Protein AF-A0A8T7MA12-F1 (afdb_monomer)

Foldseek 3Di:
DDDDDDDDDDDDDDDDDDDPDDPPPPPPPDPPDPPDDDDDDDPDPDPQQDDDDPPPLCVQLVCPQHAFVDDQNAHFPPDAPVRVLVSQVPDSQWADWDKADDPPDQKIKIWIAGSPQDQDPVRDRPQAWMWMFRNNDPRRGTFKTKGQGAKDFQLSVCVRQNAFFWKQWEWDAPPQQPAIKIKIWGHNLVRQKIFIDIGDSDFDFQDRGDIGRIMMNGHSVCPLVCCVVVVHPSDCLSIGTDPDRDGSQVSYWDDDPNDIDRCVVVCVVPVPSGDD

Solvent-accessible surface area (backbone atoms only — not comparable to full-atom values): 16427 Å² total; per-residue (Å²): 134,85,88,87,88,82,91,88,81,89,87,82,91,74,88,81,86,89,78,93,69,83,80,75,82,78,70,72,77,79,79,78,75,74,85,76,74,85,78,84,73,81,79,72,83,75,76,82,68,66,82,74,62,91,69,60,80,51,36,87,72,62,63,76,72,44,66,63,40,30,52,78,80,36,31,34,73,70,32,27,49,70,56,41,51,51,45,46,67,70,34,64,54,41,35,79,73,45,77,52,66,49,90,98,52,64,39,25,37,36,39,36,32,35,69,80,48,68,63,42,97,86,67,48,78,77,46,20,34,41,32,35,22,38,59,76,46,95,68,22,35,22,48,37,38,33,56,46,45,75,68,42,42,39,47,63,51,32,76,65,72,46,73,54,53,27,30,37,30,34,69,48,65,39,85,91,28,72,42,57,29,30,33,43,33,42,27,32,50,91,39,12,36,35,40,30,50,71,72,32,78,54,84,62,74,50,52,57,75,40,61,33,55,37,43,38,30,24,31,46,94,41,57,65,74,46,27,50,84,77,74,38,70,76,50,68,85,48,54,30,73,54,82,70,76,50,58,45,64,78,44,14,32,41,77,55,97,89,38,84,40,59,37,63,76,52,50,69,75,29,81,82,55,49,72,129

pLDDT: mean 84.97, std 15.39, range [35.84, 98.56]

Mean predicted aligned error: 9.64 Å

Radius of gyration: 26.81 Å; Cα contacts (8 Å, |Δi|>4): 451; chains: 1; bounding box: 50×77×76 Å

Structure (mmCIF, N/CA/C/O backbone):
data_AF-A0A8T7MA12-F1
#
_entry.id   AF-A0A8T7MA12-F1
#
loop_
_atom_site.group_PDB
_atom_site.id
_atom_site.type_symbol
_atom_site.label_atom_id
_atom_site.label_alt_id
_atom_site.label_comp_id
_atom_site.label_asym_id
_atom_site.label_entity_id
_atom_site.label_seq_id
_atom_site.pdbx_PDB_ins_code
_atom_site.Cartn_x
_atom_site.Cartn_y
_atom_site.Cartn_z
_atom_site.occupancy
_atom_site.B_iso_or_equiv
_atom_site.auth_seq_id
_atom_site.auth_comp_id
_atom_site.auth_asym_id
_atom_site.auth_atom_id
_atom_site.pdbx_PDB_model_num
ATOM 1 N N . MET A 1 1 ? 32.757 36.565 -42.808 1.00 39.16 1 MET A N 1
ATOM 2 C CA . MET A 1 1 ? 31.710 37.601 -42.640 1.00 39.16 1 MET A CA 1
ATOM 3 C C . MET A 1 1 ? 30.890 37.169 -41.430 1.00 39.16 1 MET A C 1
ATOM 5 O O . MET A 1 1 ? 30.245 36.145 -41.543 1.00 39.16 1 MET A O 1
ATOM 9 N N . ARG A 1 2 ? 31.074 37.613 -40.178 1.00 42.38 2 ARG A N 1
ATOM 10 C CA . ARG A 1 2 ? 31.131 38.952 -39.546 1.00 42.38 2 ARG A CA 1
ATOM 11 C C . ARG A 1 2 ? 29.923 39.855 -39.855 1.00 42.38 2 ARG A C 1
ATOM 13 O O . ARG A 1 2 ? 29.690 40.120 -41.029 1.00 42.38 2 ARG A O 1
ATOM 20 N N . VAL A 1 3 ? 29.355 40.400 -38.757 1.00 35.84 3 VAL A N 1
ATOM 21 C CA . VAL A 1 3 ? 28.418 41.550 -38.601 1.00 35.84 3 VAL A CA 1
ATOM 22 C C . VAL A 1 3 ? 26.919 41.135 -38.642 1.00 35.84 3 VAL A C 1
ATOM 24 O O . VAL A 1 3 ? 26.556 40.383 -39.530 1.00 35.84 3 VAL A O 1
ATOM 27 N N . SER A 1 4 ? 25.983 41.496 -37.740 1.00 48.50 4 SER A N 1
ATOM 28 C CA . SER A 1 4 ? 25.939 42.499 -36.658 1.00 48.50 4 SER A CA 1
ATOM 29 C C . SER A 1 4 ? 24.863 42.232 -35.586 1.00 48.50 4 SER A C 1
ATOM 31 O O . SER A 1 4 ? 23.859 41.573 -35.831 1.00 48.50 4 SER A O 1
ATOM 33 N N . LEU A 1 5 ? 25.088 42.875 -34.437 1.00 48.03 5 LEU A N 1
ATOM 34 C CA . LEU A 1 5 ? 24.243 43.110 -33.262 1.00 48.03 5 LEU A CA 1
ATOM 35 C C . LEU A 1 5 ? 23.470 44.448 -33.435 1.00 48.03 5 LEU A C 1
ATOM 37 O O . LEU A 1 5 ? 24.092 45.414 -33.871 1.00 48.03 5 LEU A O 1
ATOM 41 N N . ALA A 1 6 ? 22.185 44.539 -33.063 1.00 50.97 6 ALA A N 1
ATOM 42 C CA . ALA A 1 6 ? 21.444 45.785 -32.737 1.00 50.97 6 ALA A CA 1
ATOM 43 C C . ALA A 1 6 ? 20.085 45.377 -32.115 1.00 50.97 6 ALA A C 1
ATOM 45 O O . ALA A 1 6 ? 19.314 44.685 -32.766 1.00 50.97 6 ALA A O 1
ATOM 46 N N . LEU A 1 7 ? 19.799 45.533 -30.817 1.00 48.78 7 LEU A N 1
ATOM 47 C CA . LEU A 1 7 ? 19.597 46.753 -30.018 1.00 48.78 7 LEU A CA 1
ATOM 48 C C . LEU A 1 7 ? 18.476 47.662 -30.564 1.00 48.78 7 LEU A C 1
ATOM 50 O O . LEU A 1 7 ? 18.752 48.589 -31.316 1.00 48.78 7 LEU A O 1
ATOM 54 N N . ILE A 1 8 ? 17.226 47.426 -30.141 1.00 57.03 8 ILE A N 1
ATOM 55 C CA . ILE A 1 8 ? 16.156 48.440 -30.152 1.00 57.03 8 ILE A CA 1
ATOM 56 C C . ILE A 1 8 ? 15.432 48.386 -28.803 1.00 57.03 8 ILE A C 1
ATOM 58 O O . ILE A 1 8 ? 14.858 47.374 -28.409 1.00 57.03 8 ILE A O 1
ATOM 62 N N . LEU A 1 9 ? 15.533 49.507 -28.101 1.00 48.56 9 LEU A N 1
ATOM 63 C CA . LEU A 1 9 ? 14.995 49.844 -26.791 1.00 48.56 9 LEU A CA 1
ATOM 64 C C . LEU A 1 9 ? 14.168 51.126 -27.016 1.00 48.56 9 LEU A C 1
ATOM 66 O O . LEU A 1 9 ? 14.585 51.958 -27.819 1.00 48.56 9 LEU A O 1
ATOM 70 N N . LEU A 1 10 ? 13.067 51.286 -26.270 1.00 47.12 10 LEU A N 1
ATOM 71 C CA . LEU A 1 10 ? 12.172 52.461 -26.167 1.00 47.12 10 LEU A CA 1
ATOM 72 C C . LEU A 1 10 ? 11.087 52.637 -27.247 1.00 47.12 10 LEU A C 1
ATOM 74 O O . LEU A 1 10 ? 11.381 53.015 -28.372 1.00 47.12 10 LEU A O 1
ATOM 78 N N . PHE A 1 11 ? 9.814 52.500 -26.856 1.00 44.06 11 PHE A N 1
ATOM 79 C CA . PHE A 1 11 ? 8.868 53.619 -26.649 1.00 44.06 11 PHE A CA 1
ATOM 80 C C . PHE A 1 11 ? 7.454 53.069 -26.394 1.00 44.06 11 PHE A C 1
ATOM 82 O O . PHE A 1 11 ? 6.930 52.305 -27.196 1.00 44.06 11 PHE A O 1
ATOM 89 N N . GLY A 1 12 ? 6.819 53.468 -25.289 1.00 48.12 12 GLY A N 1
ATOM 90 C CA . GLY A 1 12 ? 5.425 53.098 -25.014 1.00 48.12 12 GLY A CA 1
ATOM 91 C C . GLY A 1 12 ? 4.908 53.455 -23.623 1.00 48.12 12 GLY A C 1
ATOM 92 O O . GLY A 1 12 ? 4.060 52.751 -23.091 1.00 48.12 12 GLY A O 1
ATOM 93 N N . LEU A 1 13 ? 5.438 54.521 -23.017 1.00 57.19 13 LEU A N 1
ATOM 94 C CA . LEU A 1 13 ? 4.866 55.150 -21.831 1.00 57.19 13 LEU A CA 1
ATOM 95 C C . LEU A 1 13 ? 3.700 56.032 -22.305 1.00 57.19 13 LEU A C 1
ATOM 97 O O . LEU A 1 13 ? 3.916 57.034 -22.983 1.00 57.19 13 LEU A O 1
ATOM 101 N N . SER A 1 14 ? 2.462 55.662 -21.990 1.00 54.19 14 SER A N 1
ATOM 102 C CA . SER A 1 14 ? 1.306 56.551 -22.130 1.00 54.19 14 SER A CA 1
ATOM 103 C C . SER A 1 14 ? 0.335 56.295 -20.990 1.00 54.19 14 SER A C 1
ATOM 105 O O . SER A 1 14 ? -0.235 55.217 -20.850 1.00 54.19 14 SER A O 1
ATOM 107 N N . LEU A 1 15 ? 0.233 57.326 -20.155 1.00 53.19 15 LEU A N 1
ATOM 108 C CA . LEU A 1 15 ? -0.708 57.485 -19.065 1.00 53.19 15 LEU A CA 1
ATOM 109 C C . LEU A 1 15 ? -2.146 57.345 -19.566 1.00 53.19 15 LEU A C 1
ATOM 111 O O . LEU A 1 15 ? -2.516 58.017 -20.524 1.00 53.19 15 LEU A O 1
ATOM 115 N N . LEU A 1 16 ? -2.978 56.644 -18.799 1.00 50.66 16 LEU A N 1
ATOM 116 C CA . LEU A 1 16 ? -4.363 57.053 -18.589 1.00 50.66 16 LEU A CA 1
ATOM 117 C C . LEU A 1 16 ? -4.668 56.993 -17.091 1.00 50.66 16 LEU A C 1
ATOM 119 O O . LEU A 1 16 ? -4.882 55.942 -16.495 1.00 50.66 16 LEU A O 1
ATOM 123 N N . LEU A 1 17 ? -4.611 58.188 -16.507 1.00 54.53 17 LEU A N 1
ATOM 124 C CA . LEU A 1 17 ? -5.277 58.579 -15.276 1.00 54.53 17 LEU A CA 1
ATOM 125 C C . LEU A 1 17 ? -6.790 58.379 -15.424 1.00 54.53 17 LEU A C 1
ATOM 127 O O . LEU A 1 17 ? -7.344 58.708 -16.471 1.00 54.53 17 LEU A O 1
ATOM 131 N N . GLY A 1 18 ? -7.463 57.964 -14.351 1.00 53.81 18 GLY A N 1
ATOM 132 C CA . GLY A 1 18 ? -8.901 58.198 -14.218 1.00 53.81 18 GLY A CA 1
ATOM 133 C C . GLY A 1 18 ? -9.647 57.139 -13.426 1.00 53.81 18 GLY A C 1
ATOM 134 O O . GLY A 1 18 ? -10.230 56.245 -14.023 1.00 53.81 18 GLY A O 1
ATOM 135 N N . ALA A 1 19 ? -9.647 57.278 -12.098 1.00 49.47 19 ALA A N 1
ATOM 136 C CA . ALA A 1 19 ? -10.847 57.224 -11.250 1.00 49.47 19 ALA A CA 1
ATOM 137 C C . ALA A 1 19 ? -10.421 57.124 -9.776 1.00 49.47 19 ALA A C 1
ATOM 139 O O . ALA A 1 19 ? -10.250 56.037 -9.228 1.00 49.47 19 ALA A O 1
ATOM 140 N N . CYS A 1 20 ? -10.271 58.277 -9.118 1.00 56.81 20 CYS A N 1
ATOM 141 C CA . CYS A 1 20 ? -10.430 58.345 -7.669 1.00 56.81 20 CYS A CA 1
ATOM 142 C C . CYS A 1 20 ? -11.918 58.125 -7.371 1.00 56.81 20 CYS A C 1
ATOM 144 O O . CYS A 1 20 ? -12.703 59.067 -7.430 1.00 56.81 20 CYS A O 1
ATOM 146 N N . GLY A 1 21 ? -12.306 56.874 -7.131 1.00 52.47 21 GLY A N 1
ATOM 147 C CA . GLY A 1 21 ? -13.584 56.536 -6.514 1.00 52.47 21 GLY A CA 1
ATOM 148 C C . GLY A 1 21 ? -13.419 56.543 -4.999 1.00 52.47 21 GLY A C 1
ATOM 149 O O . GLY A 1 21 ? -12.507 55.903 -4.477 1.00 52.47 21 GLY A O 1
ATOM 150 N N . GLU A 1 22 ? -14.271 57.298 -4.314 1.00 55.06 22 GLU A N 1
ATOM 151 C CA . GLU A 1 22 ? -14.355 57.374 -2.857 1.00 55.06 22 GLU A CA 1
ATOM 152 C C . GLU A 1 22 ? -14.395 55.974 -2.234 1.00 55.06 22 GLU A C 1
ATOM 154 O O . GLU A 1 22 ? -15.323 55.191 -2.447 1.00 55.06 22 GLU A O 1
ATOM 159 N N . ALA A 1 23 ? -13.369 55.664 -1.443 1.00 58.69 23 ALA A N 1
ATOM 160 C CA . ALA A 1 23 ? -13.335 54.481 -0.605 1.00 58.69 23 ALA A CA 1
ATOM 161 C C . ALA A 1 23 ? -14.339 54.672 0.539 1.00 58.69 23 ALA A C 1
ATOM 163 O O . ALA A 1 23 ? -13.990 55.148 1.619 1.00 58.69 23 ALA A O 1
ATOM 164 N N . ALA A 1 24 ? -15.600 54.315 0.294 1.00 55.00 24 ALA A N 1
ATOM 165 C CA . ALA A 1 24 ? -16.546 54.058 1.364 1.00 55.00 24 ALA A CA 1
ATOM 166 C C . ALA A 1 24 ? -15.949 52.951 2.241 1.00 55.00 24 ALA A C 1
ATOM 168 O O . ALA A 1 24 ? -15.843 51.790 1.841 1.00 55.00 24 ALA A O 1
ATOM 169 N N . THR A 1 25 ? -15.505 53.339 3.430 1.00 55.75 25 THR A N 1
ATOM 170 C CA . THR A 1 25 ? -14.995 52.469 4.481 1.00 55.75 25 THR A CA 1
ATOM 171 C C . THR A 1 25 ? -16.143 51.642 5.051 1.00 55.75 25 THR A C 1
ATOM 173 O O . THR A 1 25 ? -16.616 51.857 6.163 1.00 55.75 25 THR A O 1
ATOM 176 N N . LEU A 1 26 ? -16.591 50.648 4.286 1.00 55.22 26 LEU A N 1
ATOM 177 C CA . LEU A 1 26 ? -17.355 49.520 4.804 1.00 55.22 26 LEU A CA 1
ATOM 178 C C . LEU A 1 26 ? -16.383 48.621 5.574 1.00 55.22 26 LEU A C 1
ATOM 180 O O . LEU A 1 26 ? -16.064 47.519 5.136 1.00 55.22 26 LEU A O 1
ATOM 184 N N . TYR A 1 27 ? -15.860 49.108 6.704 1.00 56.59 27 TYR A N 1
ATOM 185 C CA . TYR A 1 27 ? -15.260 48.212 7.682 1.00 56.59 27 TYR A CA 1
ATOM 186 C C . TYR A 1 27 ? -16.391 47.307 8.171 1.00 56.59 27 TYR A C 1
ATOM 188 O O . TYR A 1 27 ? -17.344 47.815 8.772 1.00 56.59 27 TYR A O 1
ATOM 196 N N . PRO A 1 28 ? -16.349 45.992 7.889 1.00 71.94 28 PRO A N 1
ATOM 197 C CA . PRO A 1 28 ? -17.293 45.083 8.507 1.00 71.94 28 PRO A CA 1
ATOM 198 C C . PRO A 1 28 ? -17.160 45.239 10.029 1.00 71.94 28 PRO A C 1
ATOM 200 O O . PRO A 1 28 ? -16.038 45.407 10.520 1.00 71.94 28 PRO A O 1
ATOM 203 N N . PRO A 1 29 ? -18.277 45.242 10.780 1.00 71.50 29 PRO A N 1
ATOM 204 C CA . PRO A 1 29 ? -18.231 45.355 12.229 1.00 71.50 29 PRO A CA 1
ATOM 205 C C . PRO A 1 29 ? -17.263 44.311 12.776 1.00 71.50 29 PRO A C 1
ATOM 207 O O . PRO A 1 29 ? -17.327 43.141 12.389 1.00 71.50 29 PRO A O 1
ATOM 210 N N . THR A 1 30 ? -16.351 44.752 13.646 1.00 72.00 30 THR A N 1
ATOM 211 C CA . THR A 1 30 ? -15.392 43.888 14.332 1.00 72.00 30 THR A CA 1
ATOM 212 C C . THR A 1 30 ? -16.146 42.673 14.873 1.00 72.00 30 THR A C 1
ATOM 214 O O . THR A 1 30 ? -17.054 42.862 15.691 1.00 72.00 30 THR A O 1
ATOM 217 N N . PRO A 1 31 ? -15.841 41.444 14.411 1.00 71.19 31 PRO A N 1
ATOM 218 C CA . PRO A 1 31 ? -16.522 40.259 14.898 1.00 71.19 31 PRO A CA 1
ATOM 219 C C . PRO A 1 31 ? -16.328 40.212 16.411 1.00 71.19 31 PRO A C 1
ATOM 221 O O . PRO A 1 31 ? -15.207 40.113 16.909 1.00 71.19 31 PRO A O 1
ATOM 224 N N . THR A 1 32 ? -17.427 40.369 17.145 1.00 71.50 32 THR A N 1
ATOM 225 C CA . THR A 1 32 ? -17.424 40.249 18.600 1.00 71.50 32 THR A CA 1
ATOM 226 C C . THR A 1 32 ? -17.143 38.786 18.892 1.00 71.50 32 THR A C 1
ATOM 228 O O . THR A 1 32 ? -18.021 37.947 18.703 1.00 71.50 32 THR A O 1
ATOM 231 N N . ILE A 1 33 ? -15.897 38.468 19.254 1.00 69.44 33 ILE A N 1
ATOM 232 C CA . ILE A 1 33 ? -15.489 37.115 19.633 1.00 69.44 33 ILE A CA 1
ATOM 233 C C . ILE A 1 33 ? -16.359 36.736 20.837 1.00 69.44 33 ILE A C 1
ATOM 235 O O . ILE A 1 33 ? -16.250 37.393 21.877 1.00 69.44 33 ILE A O 1
ATOM 239 N N . PRO A 1 34 ? -17.256 35.740 20.721 1.00 71.88 34 PRO A N 1
ATOM 240 C CA . PRO A 1 34 ? -18.045 35.296 21.855 1.00 71.88 34 PRO A CA 1
ATOM 241 C C . PRO A 1 34 ? -17.081 34.862 22.954 1.00 71.88 34 PRO A C 1
ATOM 243 O O . PRO A 1 34 ? -16.163 34.083 22.697 1.00 71.88 34 PRO A O 1
ATOM 246 N N . ALA A 1 35 ? -17.269 35.375 24.169 1.00 75.50 35 ALA A N 1
ATOM 247 C CA . ALA A 1 35 ? -16.507 34.932 25.324 1.00 75.50 35 ALA A CA 1
ATOM 248 C C . ALA A 1 35 ? -16.797 33.439 25.557 1.00 75.50 35 ALA A C 1
ATOM 250 O O . ALA A 1 35 ? -17.816 33.074 26.140 1.00 75.50 35 ALA A O 1
ATOM 251 N N . THR A 1 36 ? -15.925 32.563 25.057 1.00 65.19 36 THR A N 1
ATOM 252 C CA . THR A 1 36 ? -16.022 31.120 25.272 1.00 65.19 36 THR A CA 1
ATOM 253 C C . THR A 1 36 ? -15.696 30.828 26.728 1.00 65.19 36 THR A C 1
ATOM 255 O O . THR A 1 36 ? -14.537 30.882 27.139 1.00 65.19 36 THR A O 1
ATOM 258 N N . THR A 1 37 ? -16.726 30.539 27.524 1.00 72.94 37 THR A N 1
ATOM 259 C CA . THR A 1 37 ? -16.570 30.031 28.888 1.00 72.94 37 THR A CA 1
ATOM 260 C C . THR A 1 37 ? -15.767 28.724 28.836 1.00 72.94 37 THR A C 1
ATOM 262 O O . THR A 1 37 ? -16.131 27.832 28.063 1.00 72.94 37 THR A O 1
ATOM 265 N N . PRO A 1 38 ? -14.677 28.580 29.614 1.00 72.31 38 PRO A N 1
ATOM 266 C CA . PRO A 1 38 ? -13.887 27.356 29.624 1.00 72.31 38 PRO A CA 1
ATOM 267 C C . PRO A 1 38 ? -14.772 26.192 30.071 1.00 72.31 38 PRO A C 1
ATOM 269 O O . PRO A 1 38 ? -15.220 26.127 31.214 1.00 72.31 38 PRO A O 1
ATOM 272 N N . THR A 1 39 ? -15.051 25.276 29.149 1.00 73.94 39 THR A N 1
ATOM 273 C CA . THR A 1 39 ? -15.774 24.047 29.463 1.00 73.94 39 THR A CA 1
ATOM 274 C C . THR A 1 39 ? -14.762 23.041 29.994 1.00 73.94 39 THR A C 1
ATOM 276 O O . THR A 1 39 ? -13.971 22.478 29.237 1.00 73.94 39 THR A O 1
ATOM 279 N N . PHE A 1 40 ? -14.759 22.831 31.309 1.00 69.12 40 PHE A N 1
ATOM 280 C CA . PHE A 1 40 ? -13.982 21.760 31.924 1.00 69.12 40 PHE A CA 1
ATOM 281 C C . PHE A 1 40 ? -14.589 20.418 31.520 1.00 69.12 40 PHE A C 1
ATOM 283 O O . PHE A 1 40 ? -15.644 20.021 32.007 1.00 69.12 40 PHE A O 1
ATOM 290 N N . THR A 1 41 ? -13.918 19.719 30.608 1.00 63.59 41 THR A N 1
ATOM 291 C CA . THR A 1 41 ? -14.310 18.364 30.223 1.00 63.59 41 THR A CA 1
ATOM 292 C C . THR A 1 41 ? -13.603 17.397 31.165 1.00 63.59 41 THR A C 1
ATOM 294 O O . THR A 1 41 ? -12.385 17.238 31.086 1.00 63.59 41 THR A O 1
ATOM 297 N N . ILE A 1 42 ? -14.343 16.776 32.089 1.00 71.25 42 ILE A N 1
ATOM 298 C CA . ILE A 1 42 ? -13.809 15.685 32.914 1.00 71.25 42 ILE A CA 1
ATOM 299 C C . ILE A 1 42 ? -13.480 14.532 31.961 1.00 71.25 42 ILE A C 1
ATOM 301 O O . ILE A 1 42 ? -14.383 13.908 31.404 1.00 71.25 42 ILE A O 1
ATOM 305 N N . GLN A 1 43 ? -12.191 14.260 31.747 1.00 60.34 43 GLN A N 1
ATOM 306 C CA . GLN A 1 43 ? -11.760 13.083 30.998 1.00 60.34 43 GLN A CA 1
ATOM 307 C C . GLN A 1 43 ? -12.060 11.841 31.838 1.00 60.34 43 GLN A C 1
ATOM 309 O O . GLN A 1 43 ? -11.329 11.512 32.771 1.00 60.34 43 GLN A O 1
ATOM 314 N N . VAL A 1 44 ? -13.163 11.161 31.527 1.00 74.31 44 VAL A N 1
ATOM 315 C CA . VAL A 1 44 ? -13.446 9.838 32.088 1.00 74.31 44 VAL A CA 1
ATOM 316 C C . VAL A 1 44 ? -12.334 8.892 31.617 1.00 74.31 44 VAL A C 1
ATOM 318 O O . VAL A 1 44 ? -12.090 8.825 30.408 1.00 74.31 44 VAL A O 1
ATOM 321 N N . PRO A 1 45 ? -11.643 8.172 32.525 1.00 78.50 45 PRO A N 1
ATOM 322 C CA . PRO A 1 45 ? -10.634 7.195 32.139 1.00 78.50 45 PRO A CA 1
ATOM 323 C C . PRO A 1 45 ? -11.247 6.177 31.177 1.00 78.50 45 PRO A C 1
ATOM 325 O O . PRO A 1 45 ? -12.192 5.472 31.531 1.00 78.50 45 PRO A O 1
ATOM 328 N N . VAL A 1 46 ? -10.732 6.119 29.950 1.00 80.19 46 VAL A N 1
ATOM 329 C CA . VAL A 1 46 ? -11.181 5.134 28.963 1.00 80.19 46 VAL A CA 1
ATOM 330 C C . VAL A 1 46 ? -10.741 3.753 29.461 1.00 80.19 46 VAL A C 1
ATOM 332 O O . VAL A 1 46 ? -9.545 3.573 29.716 1.00 80.19 46 VAL A O 1
ATOM 335 N N . PRO A 1 47 ? -11.661 2.782 29.629 1.00 85.12 47 PRO A N 1
ATOM 336 C CA . PRO A 1 47 ? -11.297 1.434 30.042 1.00 85.12 47 PRO A CA 1
ATOM 337 C C . PRO A 1 47 ? -10.212 0.850 29.125 1.00 85.12 47 PRO A C 1
ATOM 339 O O . PRO A 1 47 ? -10.259 1.076 27.910 1.00 85.12 47 PRO A O 1
ATOM 342 N N . PRO A 1 48 ? -9.239 0.096 29.666 1.00 86.88 48 PRO A N 1
ATOM 343 C CA . PRO A 1 48 ? -8.209 -0.527 28.846 1.00 86.88 48 PRO A CA 1
ATOM 344 C C . PRO A 1 48 ? -8.848 -1.472 27.819 1.00 86.88 48 PRO A C 1
ATOM 346 O O . PRO A 1 48 ? -9.717 -2.278 28.159 1.00 86.88 48 PRO A O 1
ATOM 349 N N . LYS A 1 49 ? -8.418 -1.371 26.555 1.00 88.75 49 LYS A N 1
ATOM 350 C CA . LYS A 1 49 ? -8.892 -2.259 25.485 1.00 88.75 49 LYS A CA 1
ATOM 351 C C . LYS A 1 49 ? -8.403 -3.696 25.730 1.00 88.75 49 LYS A C 1
ATOM 353 O O . LYS A 1 49 ? -7.277 -3.880 26.201 1.00 88.75 49 LYS A O 1
ATOM 358 N N . PRO A 1 50 ? -9.228 -4.720 25.438 1.00 91.00 50 PRO A N 1
ATOM 359 C CA . PRO A 1 50 ? -8.830 -6.112 25.605 1.00 91.00 50 PRO A CA 1
ATOM 360 C C . PRO A 1 50 ? -7.662 -6.455 24.679 1.00 91.00 50 PRO A C 1
ATOM 362 O O . PRO A 1 50 ? -7.549 -5.933 23.570 1.00 91.00 50 PRO A O 1
ATOM 365 N N . LYS A 1 51 ? -6.801 -7.372 25.129 1.00 89.62 51 LYS A N 1
ATOM 366 C CA . LYS A 1 51 ? -5.705 -7.878 24.304 1.00 89.62 51 LYS A CA 1
ATOM 367 C C . LYS A 1 51 ? -6.275 -8.578 23.056 1.00 89.62 51 LYS A C 1
ATOM 369 O O . LYS A 1 51 ? -7.155 -9.429 23.213 1.00 89.62 51 LYS A O 1
ATOM 374 N N . PRO A 1 52 ? -5.763 -8.281 21.850 1.00 89.88 52 PRO A N 1
ATOM 375 C CA . PRO A 1 52 ? -6.127 -9.007 20.640 1.00 89.88 52 PRO A CA 1
ATOM 376 C C . PRO A 1 52 ? -5.917 -10.527 20.752 1.00 89.88 52 PRO A C 1
ATOM 378 O O . PRO A 1 52 ? -4.976 -10.997 21.400 1.00 89.88 52 PRO A O 1
ATOM 381 N N . ALA A 1 53 ? -6.782 -11.307 20.097 1.00 90.81 53 ALA A N 1
ATOM 382 C CA . ALA A 1 53 ? -6.600 -12.753 19.970 1.00 90.81 53 ALA A CA 1
ATOM 383 C C . ALA A 1 53 ? -5.385 -13.075 19.071 1.00 90.81 53 ALA A C 1
ATOM 385 O O . ALA A 1 53 ? -5.116 -12.316 18.142 1.00 90.81 53 ALA A O 1
ATOM 386 N N . PRO A 1 54 ? -4.656 -14.187 19.287 1.00 90.06 54 PRO A N 1
ATOM 387 C CA . PRO A 1 54 ? -3.529 -14.562 18.430 1.00 90.06 54 PRO A CA 1
ATOM 388 C C . PRO A 1 54 ? -3.907 -14.649 16.942 1.00 90.06 54 PRO A C 1
ATOM 390 O O . PRO A 1 54 ? -4.941 -15.220 16.602 1.00 90.06 54 PRO A O 1
ATOM 393 N N . GLY A 1 55 ? -3.051 -14.119 16.062 1.00 88.75 55 GLY A N 1
ATOM 394 C CA . GLY A 1 55 ? -3.250 -14.155 14.608 1.00 88.75 55 GLY A CA 1
ATOM 395 C C . GLY A 1 55 ? -4.211 -13.093 14.071 1.00 88.75 55 GLY A C 1
ATOM 396 O O . GLY A 1 55 ? -4.579 -13.146 12.895 1.00 88.75 55 GLY A O 1
ATOM 397 N N . TRP A 1 56 ? -4.617 -12.127 14.903 1.00 90.06 56 TRP A N 1
ATOM 398 C CA . TRP A 1 56 ? -5.475 -11.018 14.490 1.00 90.06 56 TRP A CA 1
ATOM 399 C C . TRP A 1 56 ? -4.882 -10.226 13.312 1.00 90.06 56 TRP A C 1
ATOM 401 O O . TRP A 1 56 ? -5.624 -9.701 12.485 1.00 90.06 56 TRP A O 1
ATOM 411 N N . GLU A 1 57 ? -3.556 -10.200 13.191 1.00 89.12 57 GLU A N 1
ATOM 412 C CA . GLU A 1 57 ? -2.799 -9.504 12.153 1.00 89.12 57 GLU A CA 1
ATOM 413 C C . GLU A 1 57 ? -3.051 -10.069 10.747 1.00 89.12 57 GLU A C 1
ATOM 415 O O . GLU A 1 57 ? -2.829 -9.390 9.745 1.00 89.12 57 GLU A O 1
ATOM 420 N N . PHE A 1 58 ? -3.532 -11.311 10.664 1.00 91.12 58 PHE A N 1
ATOM 421 C CA . PHE A 1 58 ? -3.847 -12.001 9.414 1.00 91.12 58 PHE A CA 1
ATOM 422 C C . PHE A 1 58 ? -5.349 -12.007 9.106 1.00 91.12 58 PHE A C 1
ATOM 424 O O . PHE A 1 58 ? -5.778 -12.636 8.142 1.00 91.12 58 PHE A O 1
ATOM 431 N N . ARG A 1 59 ? -6.175 -11.294 9.882 1.00 90.75 59 ARG A N 1
ATOM 432 C CA . ARG A 1 59 ? -7.637 -11.255 9.687 1.00 90.75 59 ARG A CA 1
ATOM 433 C C . ARG A 1 59 ? -8.073 -10.665 8.350 1.00 90.75 59 ARG A C 1
ATOM 435 O O . ARG A 1 59 ? -9.122 -11.051 7.838 1.00 90.75 59 ARG A O 1
ATOM 442 N N . TRP A 1 60 ? -7.260 -9.791 7.758 1.00 91.19 60 TRP A N 1
ATOM 443 C CA . TRP A 1 60 ? -7.473 -9.274 6.403 1.00 91.19 60 TRP A CA 1
ATOM 444 C C . TRP A 1 60 ? -7.324 -10.356 5.321 1.00 91.19 60 TRP A C 1
ATOM 446 O O . TRP A 1 60 ? -7.748 -10.142 4.194 1.00 91.19 60 TRP A O 1
ATOM 456 N N . LEU A 1 61 ? -6.758 -11.526 5.637 1.00 92.81 61 LEU A N 1
ATOM 457 C CA . LEU A 1 61 ? -6.758 -12.705 4.763 1.00 92.81 61 LEU 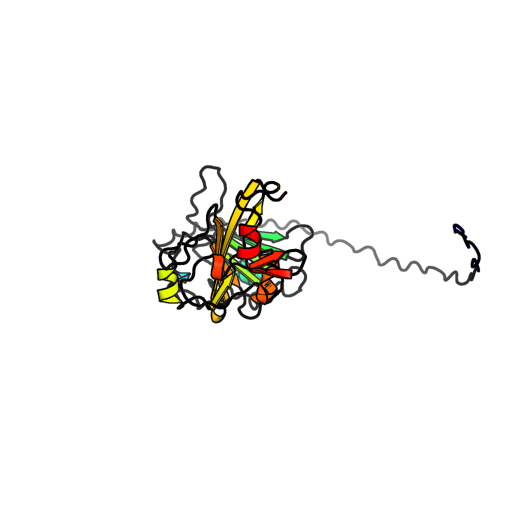A CA 1
ATOM 458 C C . LEU A 1 61 ? -7.972 -13.620 5.006 1.00 92.81 61 LEU A C 1
ATOM 460 O O . LEU A 1 61 ? -8.125 -14.609 4.298 1.00 92.81 61 LEU A O 1
ATOM 464 N N . GLN A 1 62 ? -8.813 -13.334 6.006 1.00 88.19 62 GLN A N 1
ATOM 465 C CA . GLN A 1 62 ? -9.842 -14.250 6.522 1.00 88.19 62 GLN A CA 1
ATOM 466 C C . GLN A 1 62 ? -11.286 -13.703 6.437 1.00 88.19 62 GLN A C 1
ATOM 468 O O . GLN A 1 62 ? -12.181 -14.300 7.023 1.00 88.19 62 GLN A O 1
ATOM 473 N N . ASP A 1 63 ? -11.542 -12.584 5.744 1.00 73.50 63 ASP A N 1
ATOM 474 C CA . ASP A 1 63 ? -12.884 -11.975 5.548 1.00 73.50 63 ASP A CA 1
ATOM 475 C C . ASP A 1 63 ? -13.669 -11.611 6.817 1.00 73.50 63 ASP A C 1
ATOM 477 O O . ASP A 1 63 ? -14.896 -11.542 6.822 1.00 73.50 63 ASP A O 1
ATOM 481 N N . THR A 1 64 ? -12.988 -11.359 7.929 1.00 70.19 64 THR A N 1
ATOM 482 C CA . THR A 1 64 ? -13.699 -11.276 9.218 1.00 70.19 64 THR A CA 1
ATOM 483 C C . THR A 1 64 ? -14.419 -9.948 9.499 1.00 70.19 64 THR A C 1
ATOM 485 O O . THR A 1 64 ? -15.134 -9.878 10.495 1.00 70.19 64 THR A O 1
ATOM 488 N N . SER A 1 65 ? -14.234 -8.896 8.691 1.00 77.81 65 SER A N 1
ATOM 489 C CA . SER A 1 65 ? -14.878 -7.583 8.905 1.00 77.81 65 SER A CA 1
ATOM 490 C C . SER A 1 65 ? -15.562 -7.039 7.648 1.00 77.81 65 SER A C 1
ATOM 492 O O . SER A 1 65 ? -16.722 -6.637 7.706 1.00 77.81 65 SER A O 1
ATOM 494 N N . CYS A 1 66 ? -14.880 -7.068 6.504 1.00 90.31 66 CYS A N 1
ATOM 495 C CA . CYS A 1 66 ? -15.445 -6.784 5.187 1.00 90.31 66 CYS A CA 1
ATOM 496 C C . CYS A 1 66 ? -14.514 -7.292 4.073 1.00 90.31 66 CYS A C 1
ATOM 498 O O . CYS A 1 66 ? -13.383 -7.701 4.333 1.00 90.31 66 CYS A O 1
ATOM 500 N N . THR A 1 67 ? -14.991 -7.279 2.826 1.00 93.12 67 THR A N 1
ATOM 501 C CA . THR A 1 67 ? -14.194 -7.651 1.647 1.00 93.12 67 THR A CA 1
ATOM 502 C C . THR A 1 67 ? -13.427 -6.443 1.110 1.00 93.12 67 THR A C 1
ATOM 504 O O . THR A 1 67 ? -13.992 -5.353 0.995 1.00 93.12 67 THR A O 1
ATOM 507 N N . LEU A 1 68 ? -12.159 -6.641 0.731 1.00 95.50 68 LEU A N 1
ATOM 508 C CA . LEU A 1 68 ? -11.355 -5.619 0.053 1.00 95.50 68 LEU A CA 1
ATOM 509 C C . LEU A 1 68 ? -12.121 -4.990 -1.134 1.00 95.50 68 LEU A C 1
ATOM 511 O O . LEU A 1 68 ? -12.828 -5.711 -1.843 1.00 95.50 68 LEU A O 1
ATOM 515 N N . PRO A 1 69 ? -12.013 -3.666 -1.358 1.00 95.94 69 PRO A N 1
ATOM 516 C CA . PRO A 1 69 ? -11.069 -2.715 -0.755 1.00 95.94 69 PRO A CA 1
ATOM 517 C C . PRO A 1 69 ? -11.500 -2.156 0.616 1.00 95.94 69 PRO A C 1
ATOM 519 O O . PRO A 1 69 ? -10.935 -1.170 1.078 1.00 95.94 69 PRO A O 1
ATOM 522 N N . CYS A 1 70 ? -12.515 -2.727 1.268 1.00 96.00 70 CYS A N 1
ATOM 523 C CA . CYS A 1 70 ? -12.860 -2.340 2.632 1.00 96.00 70 CYS A CA 1
ATOM 524 C C . CYS A 1 70 ? -11.871 -2.944 3.647 1.00 96.00 70 CYS A C 1
ATOM 526 O O . CYS A 1 70 ? -11.485 -4.108 3.537 1.00 96.00 70 CYS A O 1
ATOM 528 N N . TYR A 1 71 ? -11.489 -2.154 4.651 1.00 95.50 71 TYR A N 1
ATOM 529 C CA . TYR A 1 71 ? -10.656 -2.567 5.777 1.00 95.50 71 TYR A CA 1
ATOM 530 C C . TYR A 1 71 ? -11.271 -2.080 7.084 1.00 95.50 71 TYR A C 1
ATOM 532 O O . TYR A 1 71 ? -11.356 -0.874 7.309 1.00 95.50 71 TYR A O 1
ATOM 540 N N . GLU A 1 72 ? -11.713 -3.000 7.946 1.00 95.00 72 GLU A N 1
ATOM 541 C CA . GLU A 1 72 ? -12.315 -2.662 9.247 1.00 95.00 72 GLU A CA 1
ATOM 542 C C . GLU A 1 72 ? -13.472 -1.640 9.134 1.00 95.00 72 GLU A C 1
ATOM 544 O O . GLU A 1 72 ? -13.618 -0.743 9.960 1.00 95.00 72 GLU A O 1
ATOM 549 N N . GLY A 1 73 ? -14.279 -1.754 8.071 1.00 96.00 73 GLY A N 1
ATOM 550 C CA . GLY A 1 73 ? -15.393 -0.845 7.768 1.00 96.00 73 GLY A CA 1
ATOM 551 C C . GLY A 1 73 ? -15.012 0.411 6.972 1.00 96.00 73 GLY A C 1
ATOM 552 O O . GLY A 1 73 ? -15.894 1.125 6.505 1.00 96.00 73 GLY A O 1
ATOM 553 N N . ILE A 1 74 ? -13.721 0.671 6.758 1.00 97.56 74 ILE A N 1
ATOM 554 C CA . ILE A 1 74 ? -13.222 1.848 6.038 1.00 97.56 74 ILE A CA 1
ATOM 555 C C . ILE A 1 74 ? -13.010 1.481 4.571 1.00 97.56 74 ILE A C 1
ATOM 557 O O . ILE A 1 74 ? -12.245 0.572 4.259 1.00 97.56 74 ILE A O 1
ATOM 561 N N . THR A 1 75 ? -13.666 2.194 3.655 1.00 97.50 75 THR A N 1
ATOM 562 C CA . THR A 1 75 ? -13.560 1.955 2.209 1.00 97.50 75 THR A CA 1
ATOM 563 C C . THR A 1 75 ? -12.988 3.184 1.494 1.00 97.50 75 THR A C 1
ATOM 565 O O . THR A 1 75 ? -13.651 4.229 1.459 1.00 97.50 75 THR A O 1
ATOM 568 N N . PRO A 1 76 ? -11.796 3.087 0.870 1.00 97.06 76 PRO A N 1
ATOM 569 C CA . PRO A 1 76 ? -11.234 4.168 0.069 1.00 97.06 76 PRO A CA 1
ATOM 570 C C . PRO A 1 76 ? -12.196 4.653 -1.025 1.00 97.06 76 PRO A C 1
ATOM 572 O O . PRO A 1 76 ? -12.854 3.867 -1.705 1.00 97.06 76 PRO A O 1
ATOM 575 N N . GLY A 1 77 ? -12.281 5.968 -1.203 1.00 95.62 77 GLY A N 1
ATOM 576 C CA . GLY A 1 77 ? -13.193 6.637 -2.128 1.00 95.62 77 GLY A CA 1
ATOM 577 C C . GLY A 1 77 ? -14.636 6.769 -1.636 1.00 95.62 77 GLY A C 1
ATOM 578 O O . GLY A 1 77 ? -15.420 7.428 -2.313 1.00 95.62 77 GLY A O 1
ATOM 579 N N . LYS A 1 78 ? -14.992 6.180 -0.486 1.00 96.44 78 LYS A N 1
ATOM 580 C CA . LYS A 1 78 ? -16.345 6.258 0.090 1.00 96.44 78 LYS A CA 1
ATOM 581 C C . LYS A 1 78 ? -16.350 6.844 1.500 1.00 96.44 78 LYS A C 1
ATOM 583 O O . LYS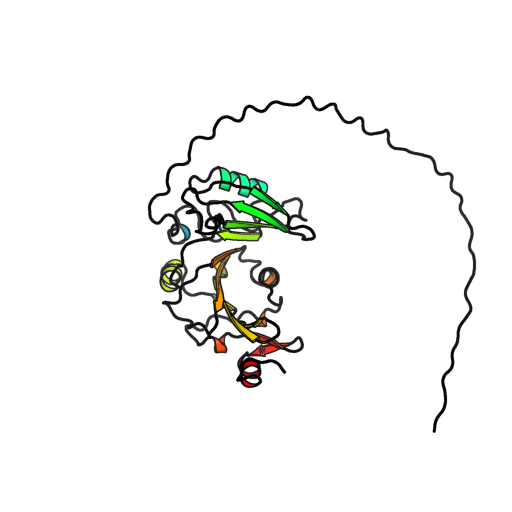 A 1 78 ? -17.102 7.775 1.754 1.00 96.44 78 LYS A O 1
ATOM 588 N N . THR A 1 79 ? -15.495 6.336 2.383 1.00 97.81 79 THR A N 1
ATOM 589 C CA . THR A 1 79 ? -15.409 6.771 3.784 1.00 97.81 79 THR A CA 1
ATOM 590 C C . THR A 1 79 ? -14.708 8.131 3.890 1.00 97.81 79 THR A C 1
ATOM 592 O O . THR A 1 79 ? -13.693 8.361 3.220 1.00 97.81 79 THR A O 1
ATOM 595 N N . SER A 1 80 ? -15.237 9.041 4.713 1.00 97.88 80 SER A N 1
ATOM 596 C CA . SER A 1 80 ? -14.577 10.320 5.031 1.00 97.88 80 SER A CA 1
ATOM 597 C C . SER A 1 80 ? -13.508 10.156 6.115 1.00 97.88 80 SER A C 1
ATOM 599 O O . SER A 1 80 ? -13.461 9.143 6.813 1.00 97.88 80 SER A O 1
ATOM 601 N N . ALA A 1 81 ? -12.644 11.157 6.289 1.00 97.69 81 ALA A N 1
ATOM 602 C CA . ALA A 1 81 ? -11.643 11.156 7.352 1.00 97.69 81 ALA A CA 1
ATOM 603 C C . ALA A 1 81 ? -12.277 11.096 8.755 1.00 97.69 81 ALA A C 1
ATOM 605 O O . ALA A 1 81 ? -11.830 10.334 9.611 1.00 97.69 81 ALA A O 1
ATOM 606 N N . GLU A 1 82 ? -13.349 11.852 8.986 1.00 97.75 82 GLU A N 1
ATOM 607 C CA . GLU A 1 82 ? -14.054 11.900 10.268 1.00 97.75 82 GLU A CA 1
ATOM 608 C C . GLU A 1 82 ? -14.756 10.566 10.590 1.00 97.75 82 GLU A C 1
ATOM 610 O O . GLU A 1 82 ? -14.712 10.084 11.728 1.00 97.75 82 GLU A O 1
ATOM 615 N N . GLU A 1 83 ? -15.353 9.927 9.579 1.00 98.12 83 GLU A N 1
ATOM 616 C CA . GLU A 1 83 ? -15.953 8.597 9.711 1.00 98.12 83 GLU A CA 1
ATOM 617 C C . GLU A 1 83 ? -14.877 7.535 9.985 1.00 98.12 83 GLU A C 1
ATOM 619 O O . GLU A 1 83 ? -15.004 6.756 10.929 1.00 98.12 83 GLU A O 1
ATOM 624 N N . ALA A 1 84 ? -13.772 7.549 9.231 1.00 98.06 84 ALA A N 1
ATOM 625 C CA . ALA A 1 84 ? -12.648 6.635 9.426 1.00 98.06 84 ALA A CA 1
ATOM 626 C C . ALA A 1 84 ? -12.032 6.762 10.829 1.00 98.06 84 ALA A C 1
ATOM 628 O O . ALA A 1 84 ? -11.745 5.752 11.472 1.00 98.06 84 ALA A O 1
ATOM 629 N N . MET A 1 85 ? -11.868 7.988 11.334 1.00 97.50 85 MET A N 1
ATOM 630 C CA . MET A 1 85 ? -11.387 8.236 12.694 1.00 97.50 85 MET A CA 1
ATOM 631 C C . MET A 1 85 ? -12.327 7.627 13.740 1.00 97.50 85 MET A C 1
ATOM 633 O O . MET A 1 85 ? -11.860 6.966 14.668 1.00 97.50 85 MET A O 1
ATOM 637 N N . THR A 1 86 ? -13.640 7.789 13.560 1.00 97.25 86 THR A N 1
ATOM 638 C CA . THR A 1 86 ? -14.659 7.203 14.445 1.00 97.25 86 THR A CA 1
ATOM 639 C C . THR A 1 86 ? -14.595 5.672 14.431 1.00 97.25 86 THR A C 1
ATOM 641 O O . THR A 1 86 ? -14.543 5.048 15.493 1.00 97.25 86 THR A O 1
ATOM 644 N N . LEU A 1 87 ? -14.517 5.060 13.243 1.00 97.31 87 LEU A N 1
ATOM 645 C CA . LEU A 1 87 ? -14.397 3.606 13.074 1.00 97.31 87 LEU A CA 1
ATOM 646 C C . LEU A 1 87 ? -13.124 3.054 13.738 1.00 97.31 87 LEU A C 1
ATOM 648 O O . LEU A 1 87 ? -13.182 2.064 14.469 1.00 97.31 87 LEU A O 1
ATOM 652 N N . LEU A 1 88 ? -11.979 3.723 13.564 1.00 96.56 88 LEU A N 1
ATOM 653 C CA . LEU A 1 88 ? -10.723 3.338 14.218 1.00 96.56 88 LEU A CA 1
ATOM 654 C C . LEU A 1 88 ? -10.799 3.462 15.746 1.00 96.56 88 LEU A C 1
ATOM 656 O O . LEU A 1 88 ? -10.306 2.591 16.460 1.00 96.56 88 LEU A O 1
ATOM 660 N N . GLN A 1 89 ? -11.424 4.517 16.272 1.00 95.56 89 GLN A N 1
ATOM 661 C CA . GLN A 1 89 ? -11.584 4.696 17.720 1.00 95.56 89 GLN A CA 1
ATOM 662 C C . GLN A 1 89 ? -12.438 3.585 18.343 1.00 95.56 89 GLN A C 1
ATOM 664 O O . GLN A 1 89 ? -12.117 3.103 19.437 1.00 95.56 89 GLN A O 1
ATOM 669 N N . GLN A 1 90 ? -13.473 3.142 17.627 1.00 95.19 90 GLN A N 1
ATOM 670 C CA . GLN A 1 90 ? -14.362 2.051 18.030 1.00 95.19 90 GLN A CA 1
ATOM 671 C C . GLN A 1 90 ? -13.728 0.661 17.868 1.00 95.19 90 GLN A C 1
ATOM 673 O O . GLN A 1 90 ? -14.144 -0.281 18.541 1.00 95.19 90 GLN A O 1
ATOM 678 N N . ASN A 1 91 ? -12.699 0.518 17.028 1.00 94.81 91 ASN A N 1
ATOM 679 C CA . ASN A 1 91 ? -12.057 -0.769 16.787 1.00 94.81 91 ASN A CA 1
ATOM 680 C C . ASN A 1 91 ? -11.306 -1.268 18.045 1.00 94.81 91 ASN A C 1
ATOM 682 O O . ASN A 1 91 ? -10.420 -0.567 18.551 1.00 94.81 91 ASN A O 1
ATOM 686 N N . PRO A 1 92 ? -11.603 -2.475 18.570 1.00 93.88 92 PRO A N 1
ATOM 687 C CA . PRO A 1 92 ? -10.960 -2.998 19.778 1.00 93.88 92 PRO A CA 1
ATOM 688 C C . PRO A 1 92 ? -9.467 -3.315 19.603 1.00 93.88 92 PRO A C 1
ATOM 690 O O . PRO A 1 92 ? -8.774 -3.455 20.603 1.00 93.88 92 PRO A O 1
ATOM 693 N N . LEU A 1 93 ? -8.965 -3.410 18.367 1.00 93.44 93 LEU A N 1
ATOM 694 C CA . LEU A 1 93 ? -7.557 -3.682 18.054 1.00 93.44 93 LEU A CA 1
ATOM 695 C C . LEU A 1 93 ? -6.701 -2.412 17.993 1.00 93.44 93 LEU A C 1
ATOM 697 O O . LEU A 1 93 ? -5.476 -2.496 18.020 1.00 93.44 93 LEU A O 1
ATOM 701 N N . VAL A 1 94 ? -7.332 -1.240 17.906 1.00 94.44 94 VAL A N 1
ATOM 702 C CA . VAL A 1 94 ? -6.673 0.041 17.629 1.00 94.44 94 VAL A CA 1
ATOM 703 C C . VAL A 1 94 ? -6.578 0.908 18.885 1.00 94.44 94 VAL A C 1
ATOM 705 O O . VAL A 1 94 ? -7.478 0.931 19.718 1.00 94.44 94 VAL A O 1
ATOM 708 N N . SER A 1 95 ? -5.512 1.685 19.014 1.00 92.75 95 SER A N 1
ATOM 709 C CA . SER A 1 95 ? -5.280 2.681 20.059 1.00 92.75 95 SER A CA 1
ATOM 710 C C . SER A 1 95 ? -4.615 3.931 19.470 1.00 92.75 95 SER A C 1
ATOM 712 O O . SER A 1 95 ? -4.223 3.929 18.305 1.00 92.75 95 SER A O 1
ATOM 714 N N . ALA A 1 96 ? -4.531 5.008 20.259 1.00 91.69 96 ALA A N 1
ATOM 715 C CA . ALA A 1 96 ? -3.805 6.234 19.902 1.00 91.69 96 ALA A CA 1
ATOM 716 C C . ALA A 1 96 ? -4.142 6.803 18.505 1.00 91.69 96 ALA A C 1
ATOM 718 O O . ALA A 1 96 ? -3.262 7.221 17.755 1.00 91.69 96 ALA A O 1
ATOM 719 N N . VAL A 1 97 ? -5.430 6.821 18.145 1.00 95.00 97 VAL A N 1
ATOM 720 C CA . VAL A 1 97 ? -5.877 7.385 16.864 1.00 95.00 97 VAL A CA 1
ATOM 721 C C . VAL A 1 97 ? -5.642 8.893 16.864 1.00 95.00 97 VAL A C 1
ATOM 723 O O . VAL A 1 97 ? -6.118 9.599 17.754 1.00 95.00 97 VAL A O 1
ATOM 726 N N . SER A 1 98 ? -4.944 9.386 15.849 1.00 94.75 98 SER A N 1
ATOM 727 C CA . SER A 1 98 ? -4.666 10.805 15.647 1.00 94.75 98 SER A CA 1
ATOM 728 C C . SER A 1 98 ? -4.933 11.197 14.201 1.00 94.75 98 SER A C 1
ATOM 730 O O . SER A 1 98 ? -4.766 10.389 13.292 1.00 94.75 98 SER A O 1
ATOM 732 N N . ILE A 1 99 ? -5.354 12.441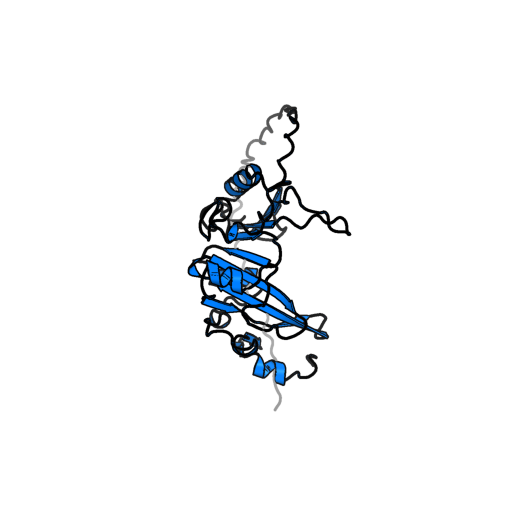 13.992 1.00 95.88 99 ILE A N 1
ATOM 733 C CA . ILE A 1 99 ? -5.556 13.029 12.669 1.00 95.88 99 ILE A CA 1
ATOM 734 C C . ILE A 1 99 ? -4.625 14.230 12.522 1.00 95.88 99 ILE A C 1
ATOM 736 O O . ILE A 1 99 ? -4.482 15.031 13.446 1.00 95.88 99 ILE A O 1
ATOM 740 N N . GLY A 1 100 ? -3.975 14.334 11.371 1.00 93.75 100 GLY A N 1
ATOM 741 C CA . GLY A 1 100 ? -3.008 15.378 11.072 1.00 93.75 100 GLY A CA 1
ATOM 742 C C . GLY A 1 100 ? -2.967 15.718 9.589 1.00 93.75 100 GLY A C 1
ATOM 743 O O . GLY A 1 100 ? -3.725 15.177 8.778 1.00 93.75 100 GLY A O 1
ATOM 744 N N . TYR A 1 101 ? -2.067 16.636 9.253 1.00 93.12 101 TYR A N 1
ATOM 745 C CA . TYR A 1 101 ? -1.833 17.121 7.897 1.00 93.12 101 TYR A CA 1
ATOM 746 C C . TYR A 1 101 ? -0.332 17.216 7.651 1.00 93.12 101 TYR A C 1
ATOM 748 O O . TYR A 1 101 ? 0.429 17.484 8.584 1.00 93.12 101 TYR A O 1
ATOM 756 N N . PHE A 1 102 ? 0.086 16.997 6.409 1.00 84.25 102 PHE A N 1
ATOM 757 C CA . PHE A 1 102 ? 1.454 17.291 5.997 1.00 84.25 102 PHE A CA 1
ATOM 758 C C . PHE A 1 102 ? 1.528 18.769 5.597 1.00 84.25 102 PHE A C 1
ATOM 760 O O . PHE A 1 102 ? 0.736 19.243 4.782 1.00 84.25 102 PHE A O 1
ATOM 767 N N . GLU A 1 103 ? 2.422 19.530 6.229 1.00 84.50 103 GLU A N 1
ATOM 768 C CA . GLU A 1 103 ? 2.561 20.962 5.954 1.00 84.50 103 GLU A CA 1
ATOM 769 C C . GLU A 1 103 ? 2.983 21.185 4.494 1.00 84.50 103 GLU A C 1
ATOM 771 O O . GLU A 1 103 ? 3.948 20.590 4.021 1.00 84.50 103 GLU A O 1
ATOM 776 N N . GLY A 1 104 ? 2.246 22.036 3.776 1.00 82.00 104 GLY A N 1
ATOM 777 C CA . GLY A 1 104 ? 2.493 22.316 2.357 1.00 82.00 104 GLY A CA 1
ATOM 778 C C . GLY A 1 104 ? 1.904 21.294 1.379 1.00 82.00 104 GLY A C 1
ATOM 779 O O . GLY A 1 104 ? 1.973 21.522 0.172 1.00 82.00 104 GLY A O 1
ATOM 780 N N . ASP A 1 105 ? 1.276 20.224 1.868 1.00 80.25 105 ASP A N 1
ATOM 781 C CA . ASP A 1 105 ? 0.662 19.198 1.031 1.00 80.25 105 ASP A CA 1
ATOM 782 C C . ASP A 1 105 ? -0.867 19.310 0.988 1.00 80.25 105 ASP A C 1
ATOM 784 O O . ASP A 1 105 ? -1.541 19.705 1.938 1.00 80.25 105 ASP A O 1
ATOM 788 N N . ALA A 1 106 ? -1.441 18.858 -0.127 1.00 87.62 106 ALA A N 1
ATOM 789 C CA . ALA A 1 106 ? -2.885 18.701 -0.320 1.00 87.62 106 ALA A CA 1
ATOM 790 C C . ALA A 1 106 ? -3.488 17.524 0.484 1.00 87.62 106 ALA A C 1
ATOM 792 O O . ALA A 1 106 ? -4.665 17.188 0.326 1.00 87.62 106 ALA A O 1
ATOM 793 N N . TYR A 1 107 ? -2.686 16.861 1.319 1.00 89.69 107 TYR A N 1
ATOM 794 C CA . TYR A 1 107 ? -3.020 15.580 1.925 1.00 89.69 107 TYR A CA 1
ATOM 795 C C . TYR A 1 107 ? -3.040 15.658 3.446 1.00 89.69 107 TYR A C 1
ATOM 797 O O . TYR A 1 107 ? -2.146 16.210 4.090 1.00 89.69 107 TYR A O 1
ATOM 805 N N . GLY A 1 108 ? -4.061 15.031 4.017 1.00 94.62 108 GLY A N 1
ATOM 806 C CA . GLY A 1 108 ? -4.124 14.734 5.434 1.00 94.62 108 GLY A CA 1
ATOM 807 C C . GLY A 1 108 ? -3.855 13.261 5.703 1.00 94.62 108 GLY A C 1
ATOM 808 O O . GLY A 1 108 ? -3.880 12.424 4.794 1.00 94.62 108 GLY A O 1
ATOM 809 N N . PHE A 1 109 ? -3.603 12.939 6.966 1.00 96.00 109 PHE A N 1
ATOM 810 C CA . PHE A 1 109 ? -3.435 11.565 7.411 1.00 96.00 109 PHE A CA 1
ATOM 811 C C . PHE A 1 109 ? -4.170 11.289 8.721 1.00 96.00 109 PHE A C 1
ATOM 813 O O . PHE A 1 109 ? -4.385 12.184 9.538 1.00 96.00 109 PHE A O 1
ATOM 820 N N . ILE A 1 110 ? -4.539 10.029 8.922 1.00 96.88 110 ILE A N 1
ATOM 821 C CA . ILE A 1 110 ? -4.971 9.485 10.209 1.00 96.88 110 ILE A CA 1
ATOM 822 C C . ILE A 1 110 ? -3.965 8.404 10.572 1.00 96.88 110 ILE A C 1
ATOM 824 O O . ILE A 1 110 ? -3.759 7.489 9.781 1.00 96.88 110 ILE A O 1
ATOM 828 N N . ALA A 1 111 ? -3.327 8.499 11.729 1.00 95.50 111 ALA A N 1
ATOM 829 C CA . ALA A 1 111 ? -2.404 7.486 12.227 1.00 95.50 111 ALA A CA 1
ATOM 830 C C . ALA A 1 111 ? -3.007 6.780 13.441 1.00 95.50 111 ALA A C 1
ATOM 832 O O . ALA A 1 111 ? -3.804 7.364 14.178 1.00 95.50 111 ALA A O 1
ATOM 833 N N . TRP A 1 112 ? -2.629 5.526 13.651 1.00 95.06 112 TRP A N 1
ATOM 834 C CA . TRP A 1 112 ? -3.039 4.761 14.822 1.00 95.06 112 TRP A CA 1
ATOM 835 C C . TRP A 1 112 ? -1.960 3.768 15.243 1.00 95.06 112 TRP A C 1
ATOM 837 O O . TRP A 1 112 ? -1.061 3.466 14.459 1.00 95.06 112 TRP A O 1
ATOM 847 N N . ASP A 1 113 ? -2.118 3.218 16.447 1.00 92.88 113 ASP A N 1
ATOM 848 C CA . ASP A 1 113 ? -1.321 2.124 17.003 1.00 92.88 113 ASP A CA 1
ATOM 849 C C . ASP A 1 113 ? -2.178 0.876 17.230 1.00 92.88 113 ASP A C 1
ATOM 851 O O . ASP A 1 113 ? -3.374 0.975 17.499 1.00 92.88 113 ASP A O 1
ATOM 855 N N . TRP A 1 114 ? -1.583 -0.315 17.185 1.00 92.31 114 TRP A N 1
ATOM 856 C CA . TRP A 1 114 ? -2.266 -1.526 17.659 1.00 92.31 114 TRP A CA 1
ATOM 857 C C . TRP A 1 114 ? -2.213 -1.611 19.188 1.00 92.31 114 TRP A C 1
ATOM 859 O O . TRP A 1 114 ? -1.229 -1.200 19.797 1.00 92.31 114 TRP A O 1
ATOM 869 N N . VAL A 1 115 ? -3.250 -2.156 19.825 1.00 90.56 115 VAL A N 1
ATOM 870 C CA . VAL A 1 115 ? -3.340 -2.262 21.298 1.00 90.56 115 VAL A CA 1
ATOM 871 C C . VAL A 1 115 ? -2.173 -3.049 21.910 1.00 90.56 115 VAL A C 1
ATOM 873 O O . VAL A 1 115 ? -1.746 -2.756 23.024 1.00 90.56 115 VAL A O 1
ATOM 876 N N . ASP A 1 116 ? -1.630 -4.031 21.192 1.00 83.88 116 ASP A N 1
ATOM 877 C CA . ASP A 1 116 ? -0.492 -4.857 21.605 1.00 83.88 116 ASP A CA 1
ATOM 878 C C . ASP A 1 116 ? 0.823 -4.478 20.905 1.00 83.88 116 ASP A C 1
ATOM 880 O O . ASP A 1 116 ? 1.785 -5.254 20.917 1.00 83.88 116 ASP A O 1
ATOM 884 N N . ALA A 1 117 ? 0.883 -3.270 20.333 1.00 79.12 117 ALA A N 1
ATOM 885 C CA . ALA A 1 117 ? 2.074 -2.704 19.727 1.00 79.12 117 ALA A CA 1
ATOM 886 C C . ALA A 1 117 ? 3.278 -2.810 20.669 1.00 79.12 117 ALA A C 1
ATOM 888 O O . ALA A 1 117 ? 3.422 -2.043 21.627 1.00 79.12 117 ALA A O 1
ATOM 889 N N . LYS A 1 118 ? 4.191 -3.748 20.393 1.00 70.69 118 LYS A N 1
ATOM 890 C CA . LYS A 1 118 ? 5.485 -3.750 21.073 1.00 70.69 118 LYS A CA 1
ATOM 891 C C . LYS A 1 118 ? 6.217 -2.482 20.653 1.00 70.69 118 LYS A C 1
ATOM 893 O O . LYS A 1 118 ? 6.484 -2.286 19.467 1.00 70.69 118 LYS A O 1
ATOM 898 N N . LYS A 1 119 ? 6.570 -1.642 21.629 1.00 65.19 119 LYS A N 1
ATOM 899 C CA . LYS A 1 119 ? 7.520 -0.550 21.396 1.00 65.19 119 LYS A CA 1
ATOM 900 C C . LYS A 1 119 ? 8.781 -1.143 20.778 1.00 65.19 119 LYS A C 1
ATOM 902 O O . LYS A 1 119 ? 9.285 -2.165 21.255 1.00 65.19 119 LYS A O 1
ATOM 907 N N . ARG A 1 120 ? 9.274 -0.525 19.706 1.00 61.09 120 ARG A N 1
ATOM 908 C CA . ARG A 1 120 ? 10.578 -0.889 19.156 1.00 61.09 120 ARG A CA 1
ATOM 909 C C . ARG A 1 120 ? 11.668 -0.581 20.188 1.00 61.09 120 ARG A C 1
ATOM 911 O O . ARG A 1 120 ? 11.460 0.204 21.114 1.00 61.09 120 ARG A O 1
ATOM 918 N N . ALA A 1 121 ? 12.832 -1.211 20.029 1.00 54.31 121 ALA A N 1
ATOM 919 C CA . ALA A 1 121 ? 13.973 -1.025 20.931 1.00 54.31 121 ALA A CA 1
ATOM 920 C C . ALA A 1 121 ? 14.455 0.439 21.004 1.00 54.31 121 ALA A C 1
ATOM 922 O O . ALA A 1 121 ? 15.008 0.849 22.017 1.00 54.31 121 ALA A O 1
ATOM 923 N N . ASP A 1 122 ? 14.204 1.228 19.957 1.00 55.59 122 ASP A N 1
ATOM 924 C CA . ASP A 1 122 ? 14.499 2.664 19.877 1.00 55.59 122 ASP A CA 1
ATOM 925 C C . ASP A 1 122 ? 13.406 3.556 20.504 1.00 55.59 122 ASP A C 1
ATOM 927 O O . ASP A 1 122 ? 13.453 4.778 20.388 1.00 55.59 122 ASP A O 1
ATOM 931 N N . GLY A 1 123 ? 12.401 2.962 21.156 1.00 55.38 123 GLY A N 1
ATOM 932 C CA . GLY A 1 123 ? 11.271 3.678 21.745 1.00 55.38 123 GLY A CA 1
ATOM 933 C C . GLY A 1 123 ? 10.243 4.176 20.728 1.00 55.38 123 GLY A C 1
ATOM 934 O O . GLY A 1 123 ? 9.206 4.695 21.147 1.00 55.38 123 GLY A O 1
ATOM 935 N N . SER A 1 124 ? 10.475 3.986 19.422 1.00 52.12 124 SER A N 1
ATOM 936 C CA . SER A 1 124 ? 9.493 4.336 18.403 1.00 52.12 124 SER A CA 1
ATOM 937 C C . SER A 1 124 ? 8.286 3.402 18.492 1.00 52.12 124 SER A C 1
ATOM 939 O O . SER A 1 124 ? 8.391 2.171 18.590 1.00 52.12 124 SER A O 1
ATOM 941 N N . ILE A 1 125 ? 7.107 4.012 18.487 1.00 47.31 125 ILE A N 1
ATOM 942 C CA . ILE A 1 125 ? 5.841 3.312 18.333 1.00 47.31 125 ILE A CA 1
ATOM 943 C C . ILE A 1 125 ? 5.611 3.243 16.829 1.00 47.31 125 ILE A C 1
ATOM 945 O O . ILE A 1 125 ? 5.626 4.264 16.148 1.00 47.31 125 ILE A O 1
ATOM 949 N N . GLY A 1 126 ? 5.524 2.047 16.261 1.00 54.72 126 GLY A N 1
ATOM 950 C CA . GLY A 1 126 ? 5.368 1.961 14.813 1.00 54.72 126 GLY A CA 1
ATOM 951 C C . GLY A 1 126 ? 4.917 0.612 14.318 1.00 54.72 126 GLY A C 1
ATOM 952 O O . GLY A 1 126 ? 5.359 0.174 13.256 1.00 54.72 126 GLY A O 1
ATOM 953 N N . THR A 1 127 ? 4.062 -0.053 15.083 1.00 73.56 127 THR A N 1
ATOM 954 C CA . THR A 1 127 ? 3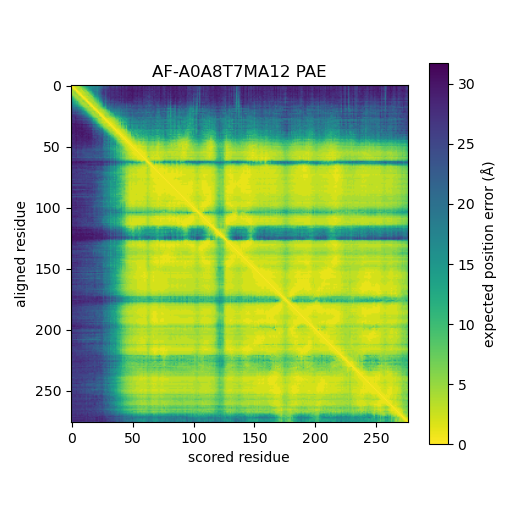.401 -1.256 14.595 1.00 73.56 127 THR A CA 1
ATOM 955 C C . THR A 1 127 ? 2.011 -0.983 14.055 1.00 73.56 127 THR A C 1
ATOM 957 O O . THR A 1 127 ? 1.536 -1.889 13.412 1.00 73.56 127 THR A O 1
ATOM 960 N N . GLY A 1 128 ? 1.382 0.184 14.262 1.00 90.12 128 GLY A N 1
ATOM 961 C CA . GLY A 1 128 ? -0.009 0.460 13.867 1.00 90.12 128 GLY A CA 1
ATOM 962 C C . GLY A 1 128 ? -0.254 0.664 12.372 1.00 90.12 128 GLY A C 1
ATOM 963 O O . GLY A 1 128 ? -0.181 -0.279 11.598 1.00 90.12 128 GLY A O 1
ATOM 964 N N . GLY A 1 129 ? -0.585 1.875 11.934 1.00 94.38 129 GLY A N 1
ATOM 965 C CA . GLY A 1 129 ? -0.781 2.159 10.511 1.00 94.38 129 GLY A CA 1
ATOM 966 C C . GLY A 1 129 ? -1.164 3.602 10.230 1.00 94.38 129 GLY A C 1
ATOM 967 O O . GLY A 1 129 ? -1.250 4.424 11.144 1.00 94.38 129 GLY A O 1
ATOM 968 N N . TYR A 1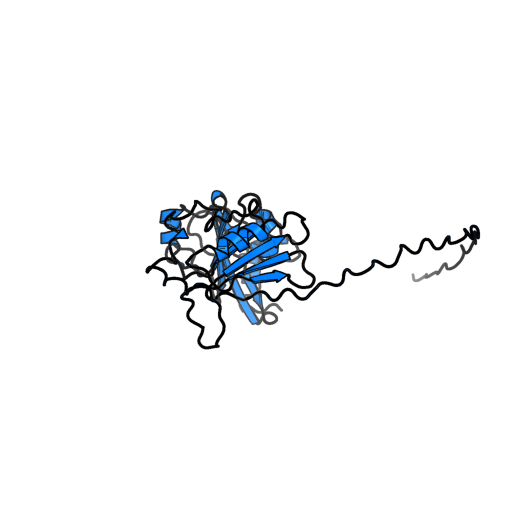 130 ? -1.370 3.915 8.952 1.00 95.44 130 TYR A N 1
ATOM 969 C CA . TYR A 1 130 ? -1.866 5.226 8.547 1.00 95.44 130 TYR A CA 1
ATOM 970 C C . TYR A 1 130 ? -2.878 5.145 7.403 1.00 95.44 130 TYR A C 1
ATOM 972 O O . TYR A 1 130 ? -2.839 4.247 6.563 1.00 95.44 130 TYR A O 1
ATOM 980 N N . ILE A 1 131 ? -3.798 6.099 7.394 1.00 96.81 131 ILE A N 1
ATOM 981 C CA . ILE A 1 131 ? -4.775 6.364 6.343 1.00 96.81 131 ILE A CA 1
ATOM 982 C C . ILE A 1 131 ? -4.419 7.712 5.743 1.00 96.81 131 ILE A C 1
ATOM 984 O O . ILE A 1 131 ? -4.095 8.633 6.489 1.00 96.81 131 ILE A O 1
ATOM 988 N N . GLN A 1 132 ? -4.504 7.854 4.427 1.00 95.50 132 GLN A N 1
ATOM 989 C CA . GLN A 1 132 ? -4.363 9.151 3.778 1.00 95.50 132 GLN A CA 1
ATOM 990 C C . GLN A 1 132 ? -5.689 9.596 3.159 1.00 95.50 132 GLN A C 1
ATOM 992 O O . GLN A 1 132 ? -6.457 8.785 2.630 1.00 95.50 132 GLN A O 1
ATOM 997 N N . TYR A 1 133 ? -5.950 10.900 3.221 1.00 95.38 133 TYR A N 1
ATOM 998 C CA . TYR A 1 133 ? -7.148 11.524 2.664 1.00 95.38 133 TYR A CA 1
ATOM 999 C C . TYR A 1 133 ? -6.823 12.839 1.960 1.00 95.38 133 TYR A C 1
ATOM 1001 O O . TYR A 1 133 ? -5.798 13.477 2.210 1.00 95.38 133 TYR A O 1
ATOM 1009 N N . ASP A 1 134 ? -7.698 13.232 1.041 1.00 91.38 134 ASP A N 1
ATOM 1010 C CA . ASP A 1 134 ? -7.585 14.494 0.315 1.00 91.38 134 ASP A CA 1
ATOM 1011 C C . ASP A 1 134 ? -8.097 15.637 1.199 1.00 91.38 134 ASP A C 1
ATOM 1013 O O . ASP A 1 134 ? -9.303 15.794 1.386 1.00 91.38 134 ASP A O 1
ATOM 1017 N N . ALA A 1 135 ? -7.183 16.421 1.771 1.00 93.56 135 ALA A N 1
ATOM 1018 C CA . ALA A 1 135 ? -7.529 17.509 2.682 1.00 93.56 135 ALA A CA 1
ATOM 1019 C C . ALA A 1 135 ? -8.083 18.743 1.952 1.00 93.56 135 ALA A C 1
ATOM 1021 O O . ALA A 1 135 ? -8.652 19.626 2.594 1.00 93.56 135 ALA A O 1
ATOM 1022 N N . THR A 1 136 ? -7.945 18.805 0.623 1.00 92.12 136 THR A N 1
ATOM 1023 C CA . THR A 1 136 ? -8.440 19.926 -0.191 1.00 92.12 136 THR A CA 1
ATOM 1024 C C . THR A 1 136 ? -9.922 19.801 -0.525 1.00 92.12 136 THR A C 1
ATOM 1026 O O . THR A 1 136 ? -10.574 20.796 -0.844 1.00 92.12 136 THR A O 1
ATOM 1029 N N . LYS A 1 137 ? -10.481 18.589 -0.435 1.00 92.94 137 LYS A N 1
ATOM 1030 C CA . LYS A 1 137 ? -11.900 18.337 -0.690 1.00 92.94 137 LYS A CA 1
ATOM 1031 C C . LYS A 1 137 ? -12.723 18.492 0.589 1.00 92.94 137 LYS A C 1
ATOM 1033 O O . LYS A 1 137 ? -12.341 17.927 1.613 1.00 92.94 137 LYS A O 1
ATOM 1038 N N . PRO A 1 138 ? -13.909 19.130 0.533 1.00 93.56 138 PRO A N 1
ATOM 1039 C CA . PRO A 1 138 ? -14.811 19.214 1.684 1.00 93.56 138 PRO A CA 1
ATOM 1040 C C . PRO A 1 138 ? -15.189 17.850 2.273 1.00 93.56 138 PRO A C 1
ATOM 1042 O O . PRO A 1 138 ? -15.402 17.739 3.473 1.00 93.56 138 PRO A O 1
ATOM 1045 N N . THR A 1 139 ? -15.255 16.808 1.439 1.00 94.19 139 THR A N 1
ATOM 1046 C CA . THR A 1 139 ? -15.608 15.445 1.862 1.00 94.19 139 THR A CA 1
ATOM 1047 C C . THR A 1 139 ? -14.478 14.707 2.573 1.00 94.19 139 THR A C 1
ATOM 1049 O O . THR A 1 139 ? -14.744 13.672 3.180 1.00 94.19 139 THR A O 1
ATOM 1052 N N . ARG A 1 140 ? -13.227 15.185 2.454 1.00 96.00 140 ARG A N 1
ATOM 1053 C CA . ARG A 1 140 ? -12.024 14.579 3.052 1.00 96.00 140 ARG A CA 1
ATOM 1054 C C . ARG A 1 140 ? -11.964 13.065 2.886 1.00 96.00 140 ARG A C 1
ATOM 1056 O O . ARG A 1 140 ? -11.705 12.315 3.823 1.00 96.00 140 ARG A O 1
ATOM 1063 N N . THR A 1 141 ? -12.275 12.606 1.681 1.00 96.25 141 THR A N 1
ATOM 1064 C CA . THR A 1 141 ? -12.436 11.183 1.397 1.00 96.25 141 THR A CA 1
ATOM 1065 C C . THR A 1 141 ? -11.093 10.461 1.484 1.00 96.25 141 THR A C 1
ATOM 1067 O O . THR A 1 141 ? -10.081 10.942 0.962 1.00 96.25 141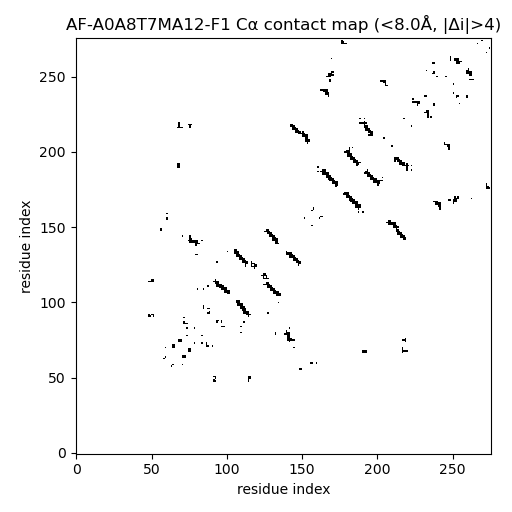 THR A O 1
ATOM 1070 N N . ILE A 1 142 ? -11.097 9.291 2.124 1.00 96.81 142 ILE A N 1
ATOM 1071 C CA . ILE A 1 142 ? -9.936 8.402 2.203 1.00 96.81 142 ILE A CA 1
ATOM 1072 C C . ILE A 1 142 ? -9.537 7.939 0.801 1.00 96.81 142 ILE A C 1
ATOM 1074 O O . ILE A 1 142 ? -10.403 7.561 0.015 1.00 96.81 142 ILE A O 1
ATOM 1078 N N . TYR A 1 143 ? -8.243 7.895 0.487 1.00 94.75 143 TYR A N 1
ATOM 1079 C CA . TYR A 1 143 ? -7.762 7.313 -0.774 1.00 94.75 143 TYR A CA 1
ATOM 1080 C C . TYR A 1 143 ? -6.810 6.129 -0.591 1.00 94.75 143 TYR A C 1
ATOM 1082 O O . TYR A 1 143 ? -6.724 5.295 -1.494 1.00 94.75 143 TYR A O 1
ATOM 1090 N N . SER A 1 144 ? -6.138 6.016 0.557 1.00 95.62 144 SER A N 1
ATOM 1091 C CA . SER A 1 144 ? -5.270 4.880 0.874 1.00 95.62 144 SER A CA 1
ATOM 1092 C C . SER A 1 144 ? -5.332 4.520 2.358 1.00 95.62 144 SER A C 1
ATOM 1094 O O . SER A 1 144 ? -5.487 5.385 3.221 1.00 95.62 144 SER A O 1
ATOM 1096 N N . ILE A 1 145 ? -5.204 3.228 2.651 1.00 96.88 145 ILE A N 1
ATOM 1097 C CA . ILE A 1 145 ? -5.100 2.655 3.994 1.00 96.88 145 ILE A CA 1
ATOM 1098 C C . ILE A 1 145 ? -3.869 1.753 3.991 1.00 96.88 145 ILE A C 1
ATOM 1100 O O . ILE A 1 145 ? -3.777 0.824 3.194 1.00 96.88 145 ILE A O 1
ATOM 1104 N N . SER A 1 146 ? -2.923 2.008 4.883 1.00 96.06 146 SER A N 1
ATOM 1105 C CA . SER A 1 146 ? -1.639 1.308 4.939 1.00 96.06 146 SER A CA 1
ATOM 1106 C C . SER A 1 146 ? -1.396 0.800 6.363 1.00 96.06 146 SER A C 1
ATOM 1108 O O . SER A 1 146 ? -0.672 1.441 7.135 1.00 96.06 146 SER A O 1
ATOM 1110 N N . PRO A 1 147 ? -2.028 -0.324 6.753 1.00 95.19 147 PRO A N 1
ATOM 1111 C CA . PRO A 1 147 ? -1.763 -0.949 8.038 1.00 95.19 147 PRO A CA 1
ATOM 1112 C C . PRO A 1 147 ? -0.334 -1.512 8.043 1.00 95.19 147 PRO A C 1
ATOM 1114 O O . PRO A 1 147 ? 0.106 -2.151 7.085 1.00 95.19 147 PRO A O 1
ATOM 1117 N N . ALA A 1 148 ? 0.406 -1.291 9.124 1.00 92.06 148 ALA A N 1
ATOM 1118 C CA . ALA A 1 148 ? 1.657 -1.988 9.372 1.00 92.06 148 ALA A CA 1
ATOM 1119 C C . ALA A 1 148 ? 1.327 -3.355 9.985 1.00 92.06 148 ALA A C 1
ATOM 1121 O O . ALA A 1 148 ? 0.797 -3.463 11.089 1.00 92.06 148 ALA A O 1
ATOM 1122 N N . LEU A 1 149 ? 1.609 -4.409 9.225 1.00 90.50 149 LEU A N 1
ATOM 1123 C CA . LEU A 1 149 ? 1.310 -5.793 9.580 1.00 90.50 149 LEU A CA 1
ATOM 1124 C C . LEU A 1 149 ? 2.592 -6.636 9.490 1.00 90.50 149 LEU A C 1
ATOM 1126 O O . LEU A 1 149 ? 3.564 -6.212 8.855 1.00 90.50 149 LEU A O 1
ATOM 1130 N N . PRO A 1 150 ? 2.634 -7.822 10.124 1.00 90.00 150 PRO A N 1
ATOM 1131 C CA . PRO A 1 150 ? 3.717 -8.775 9.939 1.00 90.00 150 PRO A CA 1
ATOM 1132 C C . PRO A 1 150 ? 3.909 -9.145 8.468 1.00 90.00 150 PRO A C 1
ATOM 1134 O O . PRO A 1 150 ? 2.992 -9.039 7.651 1.00 90.00 150 PRO A O 1
ATOM 1137 N N . GLN A 1 151 ? 5.109 -9.623 8.141 1.00 92.06 151 GLN A N 1
ATOM 1138 C CA . GLN A 1 151 ? 5.390 -10.101 6.795 1.00 92.06 151 GLN A CA 1
ATOM 1139 C C . GLN A 1 151 ? 4.485 -11.280 6.429 1.00 92.06 151 GLN A C 1
ATOM 1141 O O . GLN A 1 151 ? 4.338 -12.223 7.207 1.00 92.06 151 GLN A O 1
ATOM 1146 N N . VAL A 1 152 ? 3.921 -11.231 5.224 1.00 94.00 152 VAL A N 1
ATOM 1147 C CA . VAL A 1 152 ? 3.066 -12.282 4.667 1.00 94.00 152 VAL A CA 1
ATOM 1148 C C . VAL A 1 152 ? 3.730 -12.905 3.433 1.00 94.00 152 VAL A C 1
ATOM 1150 O O . VAL A 1 152 ? 4.110 -12.167 2.519 1.00 94.00 152 VAL A O 1
ATOM 1153 N N . PRO A 1 153 ? 3.880 -14.240 3.365 1.00 96.88 153 PRO A N 1
ATOM 1154 C CA . PRO A 1 153 ? 4.310 -14.922 2.147 1.00 96.88 153 PRO A CA 1
ATOM 1155 C C . PRO A 1 153 ? 3.303 -14.728 1.010 1.00 96.88 153 PRO A C 1
ATOM 1157 O O . PRO A 1 153 ? 2.093 -14.817 1.225 1.00 96.88 153 PRO A O 1
ATOM 1160 N N . LEU A 1 154 ? 3.787 -14.528 -0.216 1.00 98.12 154 LEU A N 1
ATOM 1161 C CA . LEU A 1 154 ? 2.936 -14.305 -1.383 1.00 98.12 154 LEU A CA 1
ATOM 1162 C C . LEU A 1 154 ? 1.951 -15.459 -1.609 1.00 98.12 154 LEU A C 1
ATOM 1164 O O . LEU A 1 154 ? 0.796 -15.198 -1.930 1.00 98.12 154 LEU A O 1
ATOM 1168 N N . LYS A 1 155 ? 2.355 -16.711 -1.368 1.00 98.38 155 LYS A N 1
ATOM 1169 C CA . LYS A 1 155 ? 1.467 -17.883 -1.462 1.00 98.38 155 LYS A CA 1
ATOM 1170 C C . LYS A 1 155 ? 0.195 -17.785 -0.623 1.00 98.38 155 LYS A C 1
ATOM 1172 O O . LYS A 1 155 ? -0.860 -18.213 -1.082 1.00 98.38 155 LYS A O 1
ATOM 1177 N N . GLU A 1 156 ? 0.261 -17.190 0.569 1.00 97.56 156 GLU A N 1
ATOM 1178 C CA . GLU A 1 156 ? -0.923 -17.019 1.421 1.00 97.56 156 GLU A CA 1
ATOM 1179 C C . GLU A 1 156 ? -1.869 -15.968 0.836 1.00 97.56 156 GLU A C 1
ATOM 1181 O O . GLU A 1 156 ? -3.088 -16.141 0.852 1.00 97.56 156 GLU A O 1
ATOM 1186 N N . VAL A 1 157 ? -1.312 -14.908 0.243 1.00 97.75 157 VAL A N 1
ATOM 1187 C CA . VAL A 1 157 ? -2.112 -13.905 -0.468 1.00 97.75 157 VAL A CA 1
ATOM 1188 C C . VAL A 1 157 ? -2.728 -14.506 -1.730 1.00 97.75 157 VAL A C 1
ATOM 1190 O O . VAL A 1 157 ? -3.914 -14.296 -1.976 1.00 97.75 157 VAL A O 1
ATOM 1193 N N . ILE A 1 158 ? -1.973 -15.319 -2.480 1.00 98.38 158 ILE A N 1
ATOM 1194 C CA . ILE A 1 158 ? -2.459 -15.990 -3.692 1.00 98.38 158 ILE A CA 1
ATOM 1195 C C . ILE A 1 158 ? -3.610 -16.938 -3.378 1.00 98.38 158 ILE A C 1
ATOM 1197 O O . ILE A 1 158 ? -4.641 -16.909 -4.049 1.00 98.38 158 ILE A O 1
ATOM 1201 N N . LYS A 1 159 ? -3.472 -17.740 -2.320 1.00 97.50 159 LYS A N 1
ATOM 1202 C CA . LYS A 1 159 ? -4.528 -18.642 -1.854 1.00 97.50 159 LYS A CA 1
ATOM 1203 C C . LYS A 1 159 ? -5.842 -17.903 -1.589 1.00 97.50 159 LYS A C 1
ATOM 1205 O O . LYS A 1 159 ? -6.910 -18.478 -1.785 1.00 97.50 159 LYS A O 1
ATOM 1210 N N . ARG A 1 160 ? -5.769 -16.645 -1.140 1.00 96.00 160 ARG A N 1
ATOM 1211 C CA . ARG A 1 160 ? -6.943 -15.841 -0.800 1.00 96.00 160 ARG A CA 1
ATOM 1212 C C . ARG A 1 160 ? -7.500 -15.033 -1.973 1.00 96.00 160 ARG A C 1
ATOM 1214 O O . ARG A 1 160 ? -8.715 -15.015 -2.155 1.00 96.00 160 ARG A O 1
ATOM 1221 N N . TYR A 1 161 ? -6.641 -14.353 -2.727 1.00 96.88 161 TYR A N 1
ATOM 1222 C CA . TYR A 1 161 ? -7.032 -13.336 -3.711 1.00 96.88 161 TYR A CA 1
ATOM 1223 C C . TYR A 1 161 ? -6.720 -13.710 -5.166 1.00 96.88 161 TYR A C 1
ATOM 1225 O O . TYR A 1 161 ? -7.047 -12.944 -6.071 1.00 96.88 161 TYR A O 1
ATOM 1233 N N . GLY A 1 162 ? -6.136 -14.885 -5.413 1.00 97.88 162 GLY A N 1
ATOM 1234 C CA . GLY A 1 162 ? -5.649 -15.289 -6.731 1.00 97.88 162 GLY A CA 1
ATOM 1235 C C . GLY A 1 162 ? -4.284 -14.682 -7.050 1.00 97.88 162 GLY A C 1
ATOM 1236 O O . GLY A 1 162 ? -3.580 -14.209 -6.170 1.00 97.88 162 GLY A O 1
ATOM 1237 N N . TYR A 1 163 ? -3.869 -14.701 -8.312 1.00 98.56 163 TYR A N 1
ATOM 1238 C CA . TYR A 1 163 ? -2.611 -14.062 -8.710 1.00 98.56 163 TYR A CA 1
ATOM 1239 C C . TYR A 1 163 ? -2.762 -12.534 -8.793 1.00 98.56 163 TYR A C 1
ATOM 1241 O O . TYR A 1 163 ? -3.863 -12.048 -9.076 1.00 98.56 163 TYR A O 1
ATOM 1249 N N . PRO A 1 164 ? -1.678 -11.757 -8.587 1.00 98.25 164 PRO A N 1
ATOM 1250 C CA . PRO A 1 164 ? -1.721 -10.328 -8.860 1.00 98.25 164 PRO A CA 1
ATOM 1251 C C . PRO A 1 164 ? -2.060 -10.089 -10.335 1.00 98.25 164 PRO A C 1
ATOM 1253 O O . PRO A 1 164 ? -1.754 -10.892 -11.210 1.00 98.25 164 PRO A O 1
ATOM 1256 N N . THR A 1 165 ? -2.685 -8.954 -10.611 1.00 98.00 165 THR A N 1
ATOM 1257 C CA . THR A 1 165 ? -3.030 -8.528 -11.975 1.00 98.00 165 THR A CA 1
ATOM 1258 C C . THR A 1 165 ? -1.887 -7.802 -12.671 1.00 98.00 165 THR A C 1
ATOM 1260 O O . THR A 1 165 ? -1.761 -7.883 -13.889 1.00 98.00 165 THR A O 1
ATOM 1263 N N . HIS A 1 166 ? -1.049 -7.100 -11.903 1.00 97.50 166 HIS A N 1
ATOM 1264 C CA . HIS A 1 166 ? 0.041 -6.294 -12.437 1.00 97.50 166 HIS A CA 1
ATOM 1265 C C . HIS A 1 166 ? 1.239 -6.243 -11.485 1.00 97.50 166 HIS A C 1
ATOM 1267 O O . HIS A 1 166 ? 1.125 -6.531 -10.289 1.00 97.50 166 HIS A O 1
ATOM 1273 N N . VAL A 1 167 ? 2.379 -5.819 -12.026 1.00 97.38 167 VAL A N 1
ATOM 1274 C CA . VAL A 1 167 ? 3.644 -5.630 -11.318 1.00 97.38 167 VAL A CA 1
ATOM 1275 C C . VAL A 1 167 ? 4.212 -4.250 -11.637 1.00 97.38 167 VAL A C 1
ATOM 1277 O O . VAL A 1 167 ? 4.215 -3.817 -12.790 1.00 97.38 167 VAL A O 1
ATOM 1280 N N . ILE A 1 168 ? 4.741 -3.582 -10.614 1.00 95.88 168 ILE A N 1
ATOM 1281 C CA . ILE A 1 168 ? 5.650 -2.439 -10.757 1.00 95.88 168 ILE A CA 1
ATOM 1282 C C . ILE A 1 168 ? 6.977 -2.857 -10.120 1.00 95.88 168 ILE A C 1
ATOM 1284 O O . ILE A 1 168 ? 7.028 -3.154 -8.926 1.00 95.88 168 ILE A O 1
ATOM 1288 N N . ALA A 1 169 ? 8.042 -2.915 -10.918 1.00 96.94 169 ALA A N 1
ATOM 1289 C CA . ALA A 1 169 ? 9.346 -3.429 -10.491 1.00 96.94 169 ALA A CA 1
ATOM 1290 C C . ALA A 1 169 ? 10.512 -2.475 -10.829 1.00 96.94 169 ALA A C 1
ATOM 1292 O O . ALA A 1 169 ? 11.425 -2.868 -11.544 1.00 96.94 169 ALA A O 1
ATOM 1293 N N . PRO A 1 170 ? 10.496 -1.199 -10.412 1.00 95.12 170 PRO A N 1
ATOM 1294 C CA . PRO A 1 170 ? 11.561 -0.266 -10.739 1.00 95.12 170 PRO A CA 1
ATOM 1295 C C . PRO A 1 170 ? 12.769 -0.464 -9.832 1.00 95.12 170 PRO A C 1
ATOM 1297 O O . PRO A 1 170 ? 12.704 -1.088 -8.770 1.00 95.12 170 PRO A O 1
ATOM 1300 N N . PHE A 1 171 ? 13.860 0.182 -10.210 1.00 93.81 171 PHE A N 1
ATOM 1301 C CA . PHE A 1 171 ? 14.996 0.390 -9.333 1.00 93.81 171 PHE A CA 1
ATOM 1302 C C . PHE A 1 171 ? 15.341 1.881 -9.276 1.00 93.81 171 PHE A C 1
ATOM 1304 O O . PHE A 1 171 ? 14.947 2.662 -10.145 1.00 93.81 171 PHE A O 1
ATOM 1311 N N . SER A 1 172 ? 16.068 2.285 -8.244 1.00 91.12 172 SER A N 1
ATOM 1312 C CA . SER A 1 172 ? 16.614 3.631 -8.105 1.00 91.12 172 SER A CA 1
ATOM 1313 C C . SER A 1 172 ? 18.076 3.548 -7.689 1.00 91.12 172 SER A C 1
ATOM 1315 O O . SER A 1 172 ? 18.524 2.559 -7.104 1.00 91.12 172 SER A O 1
ATOM 1317 N N . TRP A 1 173 ? 18.814 4.614 -7.980 1.00 88.56 173 TRP A N 1
ATOM 1318 C CA . TRP A 1 173 ? 20.086 4.849 -7.322 1.00 88.56 173 TRP A CA 1
ATOM 1319 C C . TRP A 1 173 ? 19.900 5.896 -6.237 1.00 88.56 173 TRP A C 1
ATOM 1321 O O . TRP A 1 173 ? 19.412 6.994 -6.506 1.00 88.56 173 TRP A O 1
ATOM 1331 N N . GLU A 1 174 ? 20.359 5.579 -5.040 1.00 85.19 174 GLU A N 1
ATOM 1332 C CA . GLU A 1 174 ? 20.445 6.511 -3.924 1.00 85.19 174 GLU A CA 1
ATOM 1333 C C . GLU A 1 174 ? 21.916 6.860 -3.642 1.00 85.19 174 GLU A C 1
ATOM 1335 O O . GLU A 1 174 ? 22.846 6.376 -4.303 1.00 85.19 174 GLU A O 1
ATOM 1340 N N . ASP A 1 175 ? 22.136 7.773 -2.696 1.00 80.69 175 ASP A N 1
ATOM 1341 C CA . ASP A 1 175 ? 23.468 8.186 -2.233 1.00 80.69 175 ASP A CA 1
ATOM 1342 C C . ASP A 1 175 ? 24.396 8.715 -3.341 1.00 80.69 175 ASP A C 1
ATOM 1344 O O . ASP A 1 175 ? 25.608 8.467 -3.331 1.00 80.69 175 ASP A O 1
ATOM 1348 N N . ALA A 1 176 ? 23.825 9.459 -4.295 1.00 77.50 176 ALA A N 1
ATOM 1349 C CA . ALA A 1 176 ? 24.512 9.959 -5.488 1.00 77.50 176 ALA A CA 1
ATOM 1350 C C . ALA A 1 176 ? 25.099 8.835 -6.367 1.00 77.50 176 ALA A C 1
ATOM 1352 O O . ALA A 1 176 ? 26.219 8.940 -6.863 1.00 77.50 176 ALA A O 1
ATOM 1353 N N . GLY A 1 177 ? 24.352 7.741 -6.559 1.00 76.19 177 GLY A N 1
ATOM 1354 C CA . GLY A 1 177 ? 24.782 6.652 -7.441 1.00 76.19 177 GLY A CA 1
ATOM 1355 C C . GLY A 1 177 ? 25.614 5.572 -6.754 1.00 76.19 177 GLY A C 1
ATOM 1356 O O . GLY A 1 177 ? 26.286 4.810 -7.443 1.00 76.19 177 GLY A O 1
ATOM 1357 N N . ARG A 1 178 ? 25.626 5.524 -5.416 1.00 80.06 178 ARG A N 1
ATOM 1358 C CA . ARG A 1 178 ? 26.408 4.534 -4.655 1.00 80.06 178 ARG A CA 1
ATOM 1359 C C . ARG A 1 178 ? 25.611 3.287 -4.303 1.00 80.06 178 ARG A C 1
ATOM 1361 O O . ARG A 1 178 ? 26.191 2.205 -4.265 1.00 80.06 178 ARG A O 1
ATOM 1368 N N . SER A 1 179 ? 24.314 3.446 -4.076 1.00 87.75 179 SER A N 1
ATOM 1369 C CA . SER A 1 179 ? 23.438 2.377 -3.610 1.00 87.75 179 SER A CA 1
ATOM 1370 C C . SER A 1 179 ? 22.367 2.126 -4.662 1.00 87.75 179 SER A C 1
ATOM 1372 O O . SER A 1 179 ? 21.636 3.043 -5.026 1.00 87.75 179 SER A O 1
ATOM 1374 N N . LEU A 1 180 ? 22.297 0.899 -5.176 1.00 90.31 180 LEU A N 1
ATOM 1375 C CA . LEU A 1 180 ? 21.253 0.465 -6.100 1.00 90.31 180 LEU A CA 1
ATOM 1376 C C . LEU A 1 180 ? 20.162 -0.238 -5.296 1.00 90.31 180 LEU A C 1
ATOM 1378 O O . LEU A 1 180 ? 20.432 -1.253 -4.649 1.00 90.31 180 LEU A O 1
ATOM 1382 N N . TYR A 1 181 ? 18.946 0.298 -5.349 1.00 93.94 181 TYR A N 1
ATOM 1383 C CA . TYR A 1 181 ? 17.793 -0.256 -4.657 1.00 93.94 181 TYR A CA 1
ATOM 1384 C C . TYR A 1 181 ? 16.728 -0.707 -5.641 1.00 93.94 181 TYR A C 1
ATOM 1386 O O . TYR A 1 181 ? 16.334 0.036 -6.535 1.00 93.94 181 TYR A O 1
ATOM 1394 N N . TYR A 1 182 ? 16.218 -1.913 -5.430 1.00 95.12 182 TYR A N 1
ATOM 1395 C CA . TYR A 1 182 ? 15.093 -2.455 -6.177 1.00 95.12 182 TYR A CA 1
ATOM 1396 C C . TYR A 1 182 ? 13.816 -2.330 -5.349 1.00 95.12 182 TYR A C 1
ATOM 1398 O O . TYR A 1 182 ? 13.819 -2.472 -4.119 1.00 95.12 182 TYR A O 1
ATOM 1406 N N . TYR A 1 183 ? 12.710 -2.078 -6.034 1.00 95.62 183 TYR A N 1
ATOM 1407 C CA . TYR A 1 183 ? 11.384 -2.004 -5.443 1.00 95.62 183 TYR A CA 1
ATOM 1408 C C . TYR A 1 183 ? 10.469 -2.970 -6.176 1.00 95.62 183 TYR A C 1
ATOM 1410 O O . TYR A 1 183 ? 10.546 -3.098 -7.394 1.00 95.62 183 TYR A O 1
ATOM 1418 N N . LEU A 1 184 ? 9.586 -3.629 -5.437 1.00 97.12 184 LEU A N 1
ATOM 1419 C CA . LEU A 1 184 ? 8.628 -4.564 -6.008 1.00 97.12 184 LEU A CA 1
ATOM 1420 C C . LEU A 1 184 ? 7.250 -4.278 -5.433 1.00 97.12 184 LEU A C 1
ATOM 1422 O O . LEU A 1 184 ? 7.080 -4.294 -4.213 1.00 97.12 184 LEU A O 1
ATOM 1426 N N . TYR A 1 185 ? 6.287 -4.052 -6.322 1.00 97.38 185 TYR A N 1
ATOM 1427 C CA . TYR A 1 185 ? 4.879 -3.876 -6.000 1.00 97.38 185 TYR A CA 1
ATOM 1428 C C . TYR A 1 185 ? 4.069 -4.890 -6.802 1.00 97.38 185 TYR A C 1
ATOM 1430 O O . TYR A 1 185 ? 4.186 -4.946 -8.028 1.00 97.38 185 TYR A O 1
ATOM 1438 N N . LEU A 1 186 ? 3.239 -5.667 -6.114 1.00 97.75 186 LEU A N 1
ATOM 1439 C CA . LEU A 1 186 ? 2.272 -6.576 -6.717 1.00 97.75 186 LEU A CA 1
ATOM 1440 C C . LEU A 1 186 ? 0.874 -5.998 -6.537 1.00 97.75 186 LEU A C 1
ATOM 1442 O O . LEU A 1 186 ? 0.458 -5.696 -5.417 1.00 97.75 186 LEU A O 1
ATOM 1446 N N . ILE A 1 187 ? 0.162 -5.840 -7.648 1.00 97.19 187 ILE A N 1
ATOM 1447 C CA . ILE A 1 187 ? -1.106 -5.119 -7.703 1.00 97.19 187 ILE A CA 1
ATOM 1448 C C . ILE A 1 187 ? -2.241 -6.104 -7.956 1.00 97.19 187 ILE A C 1
ATOM 1450 O O . ILE A 1 187 ? -2.309 -6.758 -8.998 1.00 97.19 187 ILE A O 1
ATOM 1454 N N . TYR A 1 188 ? -3.180 -6.138 -7.025 1.00 97.50 188 TYR A N 1
ATOM 1455 C CA . TYR A 1 188 ? -4.444 -6.858 -7.080 1.00 97.50 188 TYR A CA 1
ATOM 1456 C C . TYR A 1 188 ? -5.540 -5.839 -7.393 1.00 97.50 188 TYR A C 1
ATOM 1458 O O . TYR A 1 188 ? -6.236 -5.350 -6.500 1.00 97.50 188 TYR A O 1
ATOM 1466 N N . GLN A 1 189 ? -5.616 -5.433 -8.665 1.00 95.94 189 GLN A N 1
ATOM 1467 C CA . GLN A 1 189 ? -6.400 -4.270 -9.072 1.00 95.94 189 GLN A CA 1
ATOM 1468 C C . GLN A 1 189 ? -7.889 -4.384 -8.716 1.00 95.94 189 GLN A C 1
ATOM 1470 O O . GLN A 1 189 ? -8.395 -3.436 -8.119 1.00 95.94 189 GLN A O 1
ATOM 1475 N N . PRO A 1 190 ? -8.586 -5.512 -8.968 1.00 96.12 190 PRO A N 1
ATOM 1476 C CA . PRO A 1 190 ? -9.998 -5.648 -8.605 1.00 96.12 190 PRO A CA 1
ATOM 1477 C C . PRO A 1 190 ? -10.258 -5.505 -7.100 1.00 96.12 190 PRO A C 1
ATOM 1479 O O . PRO A 1 190 ? -11.317 -5.032 -6.701 1.00 96.12 190 PRO A O 1
ATOM 1482 N N . GLN A 1 191 ? -9.293 -5.898 -6.263 1.00 96.69 191 GLN A N 1
ATOM 1483 C CA . GLN A 1 191 ? -9.380 -5.812 -4.805 1.00 96.69 191 GLN A CA 1
ATOM 1484 C C . GLN A 1 191 ? -8.926 -4.453 -4.261 1.00 96.69 191 GLN A C 1
ATOM 1486 O O . GLN A 1 191 ? -9.100 -4.190 -3.075 1.00 96.69 191 GLN A O 1
ATOM 1491 N N . GLY A 1 192 ? -8.308 -3.596 -5.079 1.00 96.00 192 GLY A N 1
ATOM 1492 C CA . GLY A 1 192 ? -7.706 -2.360 -4.582 1.00 96.00 192 GLY A CA 1
ATOM 1493 C C . GLY A 1 192 ? -6.518 -2.617 -3.651 1.00 96.00 192 GLY A C 1
ATOM 1494 O O . GLY A 1 192 ? -6.280 -1.831 -2.744 1.00 96.00 192 GLY A O 1
ATOM 1495 N N . LEU A 1 193 ? -5.791 -3.725 -3.824 1.00 96.69 193 LEU A N 1
ATOM 1496 C CA . LEU A 1 193 ? -4.694 -4.124 -2.937 1.00 96.69 193 LEU A CA 1
ATOM 1497 C C . LEU A 1 193 ? -3.341 -4.006 -3.638 1.00 96.69 193 LEU A C 1
ATOM 1499 O O . LEU A 1 193 ? -3.155 -4.471 -4.761 1.00 96.69 193 LEU A O 1
ATOM 1503 N N . ILE A 1 194 ? -2.374 -3.419 -2.939 1.00 96.94 194 ILE A N 1
ATOM 1504 C CA . ILE A 1 194 ? -0.984 -3.305 -3.375 1.00 96.94 194 ILE A CA 1
ATOM 1505 C C . ILE A 1 194 ? -0.104 -3.915 -2.289 1.00 96.94 194 ILE A C 1
ATOM 1507 O O . ILE A 1 194 ? -0.005 -3.366 -1.195 1.00 96.94 194 ILE A O 1
ATOM 1511 N N . LEU A 1 195 ? 0.564 -5.027 -2.586 1.00 97.06 195 LEU A N 1
ATOM 1512 C CA . LEU A 1 195 ? 1.648 -5.545 -1.748 1.00 97.06 195 LEU A CA 1
ATOM 1513 C C . LEU A 1 195 ? 2.953 -4.926 -2.207 1.00 97.06 195 LEU A C 1
ATOM 1515 O O . LEU A 1 195 ? 3.190 -4.859 -3.412 1.00 97.06 195 LEU A O 1
ATOM 1519 N N . TYR A 1 196 ? 3.823 -4.514 -1.291 1.00 96.44 196 TYR A N 1
ATOM 1520 C CA . TYR A 1 196 ? 5.101 -3.967 -1.717 1.00 96.44 196 TYR A CA 1
ATOM 1521 C C . TYR A 1 196 ? 6.221 -4.119 -0.704 1.00 96.44 196 TYR A C 1
ATOM 1523 O O . TYR A 1 196 ? 6.028 -4.112 0.508 1.00 96.44 196 TYR A O 1
ATOM 1531 N N . ASN A 1 197 ? 7.430 -4.208 -1.240 1.00 93.62 197 ASN A N 1
ATOM 1532 C CA . ASN A 1 197 ? 8.665 -4.069 -0.495 1.00 93.62 197 ASN A CA 1
ATOM 1533 C C . ASN A 1 197 ? 9.556 -3.069 -1.225 1.00 93.62 197 ASN A C 1
ATOM 1535 O O . ASN A 1 197 ? 9.556 -2.964 -2.454 1.00 93.62 197 ASN A O 1
ATOM 1539 N N . LYS A 1 198 ? 10.306 -2.306 -0.440 1.00 89.38 198 LYS A N 1
ATOM 1540 C CA . LYS A 1 198 ? 11.211 -1.268 -0.928 1.00 89.38 198 LYS A CA 1
ATOM 1541 C C . LYS A 1 198 ? 12.627 -1.587 -0.461 1.00 89.38 198 LYS A C 1
ATOM 1543 O O . LYS A 1 198 ? 12.781 -2.259 0.557 1.00 89.38 198 LYS A O 1
ATOM 1548 N N . TYR A 1 199 ? 13.616 -1.034 -1.156 1.00 90.50 199 TYR A N 1
ATOM 1549 C CA . TYR A 1 199 ? 15.020 -1.048 -0.734 1.00 90.50 199 TYR A CA 1
ATOM 1550 C C . TYR A 1 199 ? 15.678 -2.432 -0.723 1.00 90.50 199 TYR A C 1
ATOM 1552 O O . TYR A 1 199 ? 16.516 -2.725 0.129 1.00 90.50 199 TYR A O 1
ATOM 1560 N N . TYR A 1 200 ? 15.340 -3.297 -1.680 1.00 91.75 200 TYR A N 1
ATOM 1561 C CA . TYR A 1 200 ? 16.145 -4.497 -1.890 1.00 91.75 200 TYR A CA 1
ATOM 1562 C C . TYR A 1 200 ? 17.520 -4.108 -2.434 1.00 91.75 200 TYR A C 1
ATOM 1564 O O . TYR A 1 200 ? 17.610 -3.315 -3.364 1.00 91.75 200 TYR A O 1
ATOM 1572 N N . THR A 1 201 ? 18.586 -4.697 -1.899 1.00 92.06 201 THR A N 1
ATOM 1573 C CA . THR A 1 201 ? 19.967 -4.477 -2.375 1.00 92.06 201 THR A CA 1
ATOM 1574 C C . THR A 1 201 ? 20.365 -5.407 -3.524 1.00 92.06 201 THR A C 1
ATOM 1576 O O . THR A 1 201 ? 21.460 -5.302 -4.074 1.00 92.06 201 THR A O 1
ATOM 1579 N N . LYS A 1 202 ? 19.483 -6.343 -3.885 1.00 94.25 202 LYS A N 1
ATOM 1580 C CA . LYS A 1 202 ? 19.607 -7.280 -5.006 1.00 94.25 202 LYS A CA 1
ATOM 1581 C C . LYS A 1 202 ? 18.256 -7.404 -5.694 1.00 94.25 202 LYS A C 1
ATOM 1583 O O . LYS A 1 202 ? 17.236 -7.146 -5.059 1.00 94.25 202 LYS A O 1
ATOM 1588 N N . GLU A 1 203 ? 18.252 -7.824 -6.955 1.00 95.69 203 GLU A N 1
ATOM 1589 C CA . GLU A 1 203 ? 17.013 -8.131 -7.673 1.00 95.69 203 GLU A CA 1
ATOM 1590 C C . GLU A 1 203 ? 16.192 -9.148 -6.851 1.00 95.69 203 GLU A C 1
ATOM 1592 O O . GLU A 1 203 ? 16.696 -10.239 -6.560 1.00 95.69 203 GLU A O 1
ATOM 1597 N N . PRO A 1 204 ? 14.976 -8.796 -6.391 1.00 96.56 204 PRO A N 1
ATOM 1598 C CA . PRO A 1 204 ? 14.181 -9.703 -5.581 1.00 96.56 204 PRO A CA 1
ATOM 1599 C C . PRO A 1 204 ? 13.647 -10.848 -6.450 1.00 96.56 204 PRO A C 1
ATOM 1601 O O . PRO A 1 204 ? 13.157 -10.596 -7.555 1.00 96.56 204 PRO A O 1
ATOM 1604 N N . PRO A 1 205 ? 13.683 -12.101 -5.967 1.00 97.19 205 PRO A N 1
ATOM 1605 C CA . PRO A 1 205 ? 13.048 -13.198 -6.678 1.00 97.19 205 PRO A CA 1
ATOM 1606 C C . PRO A 1 205 ? 11.528 -13.012 -6.643 1.00 97.19 205 PRO A C 1
ATOM 1608 O O . PRO A 1 205 ? 10.950 -12.807 -5.577 1.00 97.19 205 PRO A O 1
ATOM 1611 N N . ILE A 1 206 ? 10.870 -13.101 -7.797 1.00 97.69 206 ILE A N 1
ATOM 1612 C CA . ILE A 1 206 ? 9.408 -13.040 -7.892 1.00 97.69 206 ILE A CA 1
ATOM 1613 C C . ILE A 1 206 ? 8.896 -14.480 -7.927 1.00 97.69 206 ILE A C 1
ATOM 1615 O O . ILE A 1 206 ? 8.819 -15.099 -8.983 1.00 97.69 206 ILE A O 1
ATOM 1619 N N . ASN A 1 207 ? 8.596 -15.030 -6.753 1.00 98.12 207 ASN A N 1
ATOM 1620 C CA . ASN A 1 207 ? 8.092 -16.392 -6.571 1.00 98.12 207 ASN A CA 1
ATOM 1621 C C . ASN A 1 207 ? 7.081 -16.452 -5.415 1.00 98.12 207 ASN A C 1
ATOM 1623 O O . ASN A 1 207 ? 6.848 -15.456 -4.738 1.00 98.12 207 ASN A O 1
ATOM 1627 N N . GLU A 1 208 ? 6.476 -17.613 -5.181 1.00 98.06 208 GLU A N 1
ATOM 1628 C CA . GLU A 1 208 ? 5.446 -17.808 -4.150 1.00 98.06 208 GLU A CA 1
ATOM 1629 C C . GLU A 1 208 ? 5.937 -17.623 -2.704 1.00 98.06 208 GLU A C 1
ATOM 1631 O O . GLU A 1 208 ? 5.139 -17.326 -1.811 1.00 98.06 208 GLU A O 1
ATOM 1636 N N . ASP A 1 209 ? 7.239 -17.767 -2.463 1.00 98.00 209 ASP A N 1
ATOM 1637 C CA . ASP A 1 209 ? 7.827 -17.685 -1.125 1.00 98.00 209 ASP A CA 1
ATOM 1638 C C . ASP A 1 209 ? 8.288 -16.269 -0.752 1.00 98.00 209 ASP A C 1
ATOM 1640 O O . ASP A 1 209 ? 8.578 -16.001 0.420 1.00 98.00 209 ASP A O 1
ATOM 1644 N N . ILE A 1 210 ? 8.326 -15.330 -1.708 1.00 97.31 210 ILE A N 1
ATOM 1645 C CA . ILE A 1 210 ? 8.635 -13.934 -1.398 1.00 97.31 210 ILE A CA 1
ATOM 1646 C C . ILE A 1 210 ? 7.621 -13.397 -0.381 1.00 97.31 210 ILE A C 1
ATOM 1648 O O . ILE A 1 210 ? 6.416 -13.611 -0.498 1.00 97.31 210 ILE A O 1
ATOM 1652 N N . SER A 1 211 ? 8.109 -12.703 0.643 1.00 96.12 211 SER A N 1
ATOM 1653 C CA . SER A 1 211 ? 7.270 -12.191 1.728 1.00 96.12 211 SER A CA 1
ATOM 1654 C C . SER A 1 211 ? 7.195 -10.672 1.704 1.00 96.12 211 SER A C 1
ATOM 1656 O O . SER A 1 211 ? 8.218 -10.007 1.556 1.00 96.12 211 SER A O 1
ATOM 1658 N N . PHE A 1 212 ? 5.997 -10.118 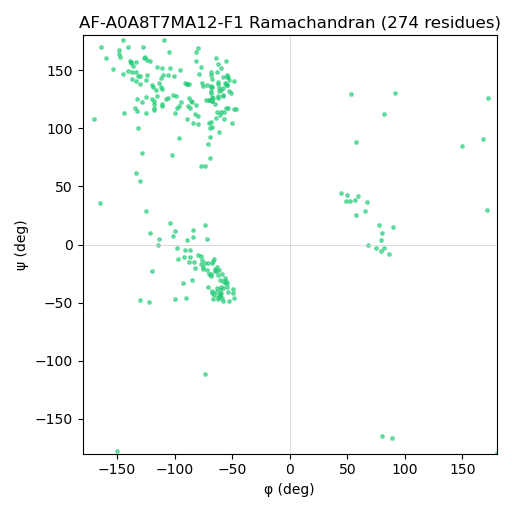1.878 1.00 95.00 212 PHE A N 1
ATOM 1659 C CA . PHE A 1 212 ? 5.730 -8.680 1.847 1.00 95.00 212 PHE A CA 1
ATOM 1660 C C . PHE A 1 212 ? 5.479 -8.144 3.246 1.00 95.00 212 PHE A C 1
ATOM 1662 O O . PHE A 1 212 ? 4.627 -8.661 3.959 1.00 95.00 212 PHE A O 1
ATOM 1669 N N . GLY A 1 213 ? 6.228 -7.110 3.639 1.00 88.62 213 GLY A N 1
ATOM 1670 C CA . GLY A 1 213 ? 6.074 -6.450 4.941 1.00 88.62 213 GLY A CA 1
ATOM 1671 C C . GLY A 1 213 ? 5.238 -5.178 4.899 1.00 88.62 213 GLY A C 1
ATOM 1672 O O . GLY A 1 213 ? 5.059 -4.535 5.930 1.00 88.62 213 GLY A O 1
ATOM 1673 N N . LYS A 1 214 ? 4.785 -4.766 3.714 1.00 92.88 214 LYS A N 1
ATOM 1674 C CA . LYS A 1 214 ? 3.933 -3.594 3.545 1.00 92.88 214 LYS A CA 1
ATOM 1675 C C . LYS A 1 214 ? 2.819 -3.917 2.566 1.00 92.88 214 LYS A C 1
ATOM 1677 O O . LYS A 1 214 ? 3.031 -4.601 1.562 1.00 92.88 214 LYS A O 1
ATOM 1682 N N . LEU A 1 215 ? 1.645 -3.382 2.865 1.00 95.56 215 LEU A N 1
ATOM 1683 C CA . LEU A 1 215 ? 0.518 -3.376 1.956 1.00 95.56 215 LEU A CA 1
ATOM 1684 C C . LEU A 1 215 ? -0.167 -2.017 1.997 1.00 95.56 215 LEU A C 1
ATOM 1686 O O . LEU A 1 215 ? -0.056 -1.283 2.980 1.00 95.56 215 LEU A O 1
ATOM 1690 N N . SER A 1 216 ? -0.871 -1.699 0.924 1.00 96.00 216 SER A N 1
ATOM 1691 C CA . SER A 1 216 ? -1.795 -0.580 0.878 1.00 96.00 216 SER A CA 1
ATOM 1692 C C . SER A 1 216 ? -3.103 -1.022 0.245 1.00 96.00 216 SER A C 1
ATOM 1694 O O . SER A 1 216 ? -3.113 -1.801 -0.711 1.00 96.00 216 SER A O 1
ATOM 1696 N N . ILE A 1 217 ? -4.197 -0.525 0.801 1.00 96.62 217 ILE A N 1
ATOM 1697 C CA . ILE A 1 217 ? -5.557 -0.729 0.333 1.00 96.62 217 ILE A CA 1
ATOM 1698 C C . ILE A 1 217 ? -6.029 0.617 -0.193 1.00 96.62 217 ILE A C 1
ATOM 1700 O O . ILE A 1 217 ? -6.057 1.613 0.527 1.00 96.62 217 ILE A O 1
ATOM 1704 N N . VAL A 1 218 ? -6.355 0.653 -1.470 1.00 96.25 218 VAL A N 1
ATOM 1705 C CA . VAL A 1 218 ? -6.707 1.855 -2.217 1.00 96.25 218 VAL A CA 1
ATOM 1706 C C . VAL A 1 218 ? -8.032 1.635 -2.924 1.00 96.25 218 VAL A C 1
ATOM 1708 O O . VAL A 1 218 ? -8.553 0.523 -2.987 1.00 96.25 218 VAL A O 1
ATOM 1711 N N . ASN A 1 219 ? -8.593 2.700 -3.483 1.00 94.94 219 ASN A N 1
ATOM 1712 C CA . ASN A 1 219 ? -9.749 2.541 -4.348 1.00 94.94 219 ASN A CA 1
ATOM 1713 C C . ASN A 1 219 ? -9.292 1.914 -5.693 1.00 94.94 219 ASN A C 1
ATOM 1715 O O . ASN A 1 219 ? -8.402 2.485 -6.336 1.00 94.94 219 ASN A O 1
ATOM 1719 N N . PRO A 1 220 ? -9.884 0.777 -6.119 1.00 93.12 220 PRO A N 1
ATOM 1720 C CA . PRO A 1 220 ? -9.569 0.090 -7.375 1.00 93.12 220 PRO A CA 1
ATOM 1721 C C . PRO A 1 220 ? -9.543 0.998 -8.609 1.00 93.12 220 PRO A C 1
ATOM 1723 O O . PRO A 1 220 ? -8.662 0.855 -9.457 1.00 93.12 220 PRO A O 1
ATOM 1726 N N . ASP A 1 221 ? -10.457 1.968 -8.676 1.00 90.12 221 ASP A N 1
ATOM 1727 C CA . ASP A 1 221 ? -10.625 2.867 -9.822 1.00 90.12 221 ASP A CA 1
ATOM 1728 C C . ASP A 1 221 ? -9.474 3.876 -9.955 1.00 90.12 221 ASP A C 1
ATOM 1730 O O . ASP A 1 221 ? -9.289 4.485 -11.008 1.00 90.12 221 ASP A O 1
ATOM 1734 N N . TYR A 1 222 ? -8.674 4.049 -8.898 1.00 85.19 222 TYR A N 1
ATOM 1735 C CA . TYR A 1 222 ? -7.620 5.059 -8.825 1.00 85.19 222 TYR A CA 1
ATOM 1736 C C . TYR A 1 222 ? -6.206 4.477 -8.780 1.00 85.19 222 TYR A C 1
ATOM 1738 O O . TYR A 1 222 ? -5.254 5.241 -8.650 1.00 85.19 222 TYR A O 1
ATOM 1746 N N . ILE A 1 223 ? -6.007 3.161 -8.904 1.00 82.31 223 ILE A N 1
ATOM 1747 C CA . ILE A 1 223 ? -4.661 2.560 -8.806 1.00 82.31 223 ILE A CA 1
ATOM 1748 C C . ILE A 1 223 ? -3.656 3.217 -9.766 1.00 82.31 223 ILE A C 1
ATOM 1750 O O . ILE A 1 223 ? -2.524 3.503 -9.373 1.00 82.31 223 ILE A O 1
ATOM 1754 N N . SER A 1 224 ? -4.072 3.525 -10.996 1.00 76.38 224 SER A N 1
ATOM 1755 C CA . SER A 1 224 ? -3.230 4.222 -11.974 1.00 76.38 224 SER A CA 1
ATOM 1756 C C . SER A 1 224 ? -2.902 5.655 -11.541 1.00 76.38 224 SER A C 1
ATOM 1758 O O . SER A 1 224 ? -1.748 6.070 -11.585 1.00 76.38 224 SER A O 1
ATOM 1760 N N . SER A 1 225 ? -3.873 6.416 -11.030 1.00 75.19 225 SER A N 1
ATOM 1761 C CA . SER A 1 225 ? -3.624 7.788 -10.568 1.00 75.19 225 SER A CA 1
ATOM 1762 C C . SER A 1 225 ? -2.821 7.847 -9.263 1.00 75.19 225 SER A C 1
ATOM 1764 O O . SER A 1 225 ? -2.176 8.856 -8.978 1.00 75.19 225 SER A O 1
ATOM 1766 N N . GLN A 1 226 ? -2.824 6.766 -8.481 1.00 77.00 226 GLN A N 1
ATOM 1767 C CA . GLN A 1 226 ? -2.080 6.632 -7.228 1.00 77.00 226 GLN A CA 1
ATOM 1768 C C . GLN A 1 226 ? -0.581 6.366 -7.448 1.00 77.00 226 GLN A C 1
ATOM 1770 O O . GLN A 1 226 ? 0.192 6.492 -6.501 1.00 77.00 226 GLN A O 1
ATOM 1775 N N . GLN A 1 227 ? -0.127 6.090 -8.679 1.00 75.00 227 GLN A N 1
ATOM 1776 C CA . GLN A 1 227 ? 1.301 5.938 -9.005 1.00 75.00 227 GLN A CA 1
ATOM 1777 C C . GLN A 1 227 ? 2.157 7.090 -8.458 1.00 75.00 227 GLN A C 1
ATOM 1779 O O . GLN A 1 227 ? 3.211 6.850 -7.867 1.00 75.00 227 GLN A O 1
ATOM 1784 N N . LYS A 1 228 ? 1.663 8.332 -8.564 1.00 77.06 228 LYS A N 1
ATOM 1785 C CA . LYS A 1 228 ? 2.362 9.525 -8.063 1.00 77.06 228 LYS A CA 1
ATOM 1786 C C . LYS A 1 228 ? 2.620 9.480 -6.558 1.00 77.06 228 LYS A C 1
ATOM 1788 O O . LYS A 1 228 ? 3.682 9.909 -6.121 1.00 77.06 228 LYS A O 1
ATOM 1793 N N . LEU A 1 229 ? 1.692 8.931 -5.774 1.00 71.00 229 LEU A N 1
ATOM 1794 C CA . LEU A 1 229 ? 1.834 8.822 -4.316 1.00 71.00 229 LEU A CA 1
ATOM 1795 C C . LEU A 1 229 ? 2.925 7.828 -3.918 1.00 71.00 229 LEU A C 1
ATOM 1797 O O . LEU A 1 229 ? 3.550 7.968 -2.870 1.00 71.00 229 LEU A O 1
ATOM 1801 N N . TYR A 1 230 ? 3.216 6.863 -4.789 1.00 77.75 230 TYR A N 1
ATOM 1802 C CA . TYR A 1 230 ? 4.343 5.952 -4.624 1.00 77.75 230 TYR A CA 1
ATOM 1803 C C . TYR A 1 230 ? 5.645 6.470 -5.249 1.00 77.75 230 TYR A C 1
ATOM 1805 O O . TYR A 1 230 ? 6.654 5.765 -5.202 1.00 77.75 230 TYR A O 1
ATOM 1813 N N . GLY A 1 231 ? 5.643 7.694 -5.790 1.00 80.12 231 GLY A N 1
ATOM 1814 C CA . GLY A 1 231 ? 6.788 8.297 -6.468 1.00 80.12 231 GLY A CA 1
ATOM 1815 C C . GLY A 1 231 ? 7.012 7.775 -7.888 1.00 80.12 231 GLY A C 1
ATOM 1816 O O . GLY A 1 231 ? 8.101 7.951 -8.430 1.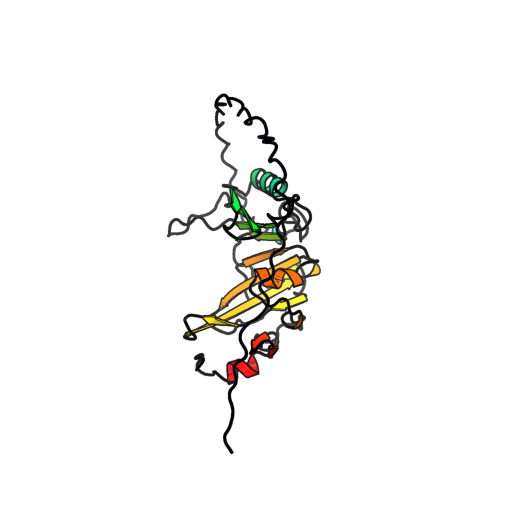00 80.12 231 GLY A O 1
ATOM 1817 N N . PHE A 1 232 ? 6.013 7.125 -8.495 1.00 83.25 232 PHE A N 1
ATOM 1818 C CA . PHE A 1 232 ? 6.099 6.626 -9.866 1.00 83.25 232 PHE A CA 1
ATOM 1819 C C . PHE A 1 232 ? 5.506 7.607 -10.877 1.00 83.25 232 PHE A C 1
ATOM 1821 O O . PHE A 1 232 ? 4.572 8.350 -10.549 1.00 83.25 232 PHE A O 1
ATOM 1828 N N . PRO A 1 233 ? 6.020 7.608 -12.122 1.00 84.81 233 PRO A N 1
ATOM 1829 C CA . PRO A 1 233 ? 5.380 8.318 -13.219 1.00 84.81 233 PRO A CA 1
ATOM 1830 C C . PRO A 1 233 ? 3.918 7.887 -13.349 1.00 84.81 233 PRO A C 1
ATOM 1832 O O . PRO A 1 233 ? 3.612 6.708 -13.200 1.00 84.81 233 PRO A O 1
ATOM 1835 N N . ALA A 1 234 ? 3.035 8.822 -13.702 1.00 85.06 234 ALA A N 1
ATOM 1836 C CA . ALA A 1 234 ? 1.630 8.531 -14.014 1.00 85.06 234 ALA A CA 1
ATOM 1837 C C . ALA A 1 234 ? 1.445 7.833 -15.382 1.00 85.06 234 ALA A C 1
ATOM 1839 O O . ALA A 1 234 ? 0.369 7.884 -15.974 1.00 85.06 234 ALA A O 1
ATOM 1840 N N . ASP A 1 235 ? 2.524 7.272 -15.929 1.00 87.94 235 ASP A N 1
ATOM 1841 C CA . ASP A 1 235 ? 2.530 6.608 -17.222 1.00 87.94 235 ASP A CA 1
ATOM 1842 C C . ASP A 1 235 ? 2.071 5.150 -17.032 1.00 87.94 235 ASP A C 1
ATOM 1844 O O . ASP A 1 235 ? 2.689 4.405 -16.256 1.00 87.94 235 ASP A O 1
ATOM 1848 N N . PRO A 1 236 ? 1.004 4.706 -17.724 1.00 87.81 236 PRO A N 1
ATOM 1849 C CA . PRO A 1 236 ? 0.499 3.344 -17.589 1.00 87.81 236 PRO A CA 1
ATOM 1850 C C . PRO A 1 236 ? 1.507 2.286 -18.053 1.00 87.81 236 PRO A C 1
ATOM 1852 O O . PRO A 1 236 ? 1.453 1.161 -17.569 1.00 87.81 236 PRO A O 1
ATOM 1855 N N . SER A 1 237 ? 2.467 2.626 -18.921 1.00 90.06 237 SER A N 1
ATOM 1856 C CA . SER A 1 237 ? 3.519 1.697 -19.362 1.00 90.06 237 SER A CA 1
ATOM 1857 C C . SER A 1 237 ? 4.482 1.282 -18.242 1.00 90.06 237 SER A C 1
ATOM 1859 O O . SER A 1 237 ? 5.234 0.317 -18.395 1.00 90.06 237 SER A O 1
ATOM 1861 N N . PHE A 1 238 ? 4.440 1.973 -17.098 1.00 91.31 238 PHE A N 1
ATOM 1862 C CA . PHE A 1 238 ? 5.169 1.600 -15.888 1.00 91.31 238 PHE A CA 1
ATOM 1863 C C . PHE A 1 238 ? 4.542 0.408 -15.147 1.00 91.31 238 PHE A C 1
ATOM 1865 O O . PHE A 1 238 ? 5.207 -0.228 -14.331 1.00 91.31 238 PHE A O 1
ATOM 1872 N N . ILE A 1 239 ? 3.265 0.115 -15.417 1.00 93.75 239 ILE A N 1
ATOM 1873 C CA . ILE A 1 239 ? 2.514 -0.997 -14.836 1.00 93.75 239 ILE A CA 1
ATOM 1874 C C . ILE A 1 239 ? 2.504 -2.136 -15.849 1.00 93.75 239 ILE A C 1
ATOM 1876 O O . ILE A 1 239 ? 1.902 -2.031 -16.915 1.00 93.75 239 ILE A O 1
ATOM 1880 N N . VAL A 1 240 ? 3.167 -3.241 -15.523 1.00 96.31 240 VAL A N 1
ATOM 1881 C CA . VAL A 1 240 ? 3.267 -4.387 -16.430 1.00 96.31 240 VAL A CA 1
ATOM 1882 C C . VAL A 1 240 ? 2.234 -5.441 -16.019 1.00 96.31 240 VAL A C 1
ATOM 1884 O O . VAL A 1 240 ? 2.207 -5.805 -14.840 1.00 96.31 240 VAL A O 1
ATOM 1887 N N . PRO A 1 241 ? 1.382 -5.943 -16.936 1.00 97.62 241 PRO A N 1
ATOM 1888 C CA . PRO A 1 241 ? 0.470 -7.046 -16.640 1.00 97.62 241 PRO A CA 1
ATOM 1889 C C . PRO A 1 241 ? 1.209 -8.268 -16.091 1.00 97.62 241 PRO A C 1
ATOM 1891 O O . PRO A 1 241 ? 2.330 -8.563 -16.503 1.00 97.62 241 PRO A O 1
ATOM 1894 N N . TRP A 1 242 ? 0.588 -8.978 -15.154 1.00 98.25 242 TRP A N 1
ATOM 1895 C CA . TRP A 1 242 ? 1.143 -10.211 -14.607 1.00 98.25 242 TRP A CA 1
ATOM 1896 C C . TRP A 1 242 ? 1.175 -11.323 -15.661 1.00 98.25 242 TRP A C 1
ATOM 1898 O O . TRP A 1 242 ? 0.151 -11.678 -16.237 1.00 98.25 242 TRP A O 1
ATOM 1908 N N . GLU A 1 243 ? 2.347 -11.926 -15.850 1.00 98.44 243 GLU A N 1
ATOM 1909 C CA . GLU A 1 243 ? 2.587 -13.039 -16.778 1.00 98.44 243 GLU A CA 1
ATOM 1910 C C . GLU A 1 243 ? 3.219 -14.253 -16.071 1.00 98.44 243 GLU A C 1
ATOM 1912 O O . GLU A 1 243 ? 3.971 -15.039 -16.657 1.00 98.44 243 GLU A O 1
ATOM 1917 N N . GLY A 1 244 ? 2.928 -14.402 -14.776 1.00 98.19 244 GLY A N 1
ATOM 1918 C CA . GLY A 1 244 ? 3.479 -15.454 -13.924 1.00 98.19 244 GLY A CA 1
ATOM 1919 C C . GLY A 1 244 ? 4.794 -15.069 -13.243 1.00 98.19 244 GLY A C 1
ATOM 1920 O O . GLY A 1 244 ? 5.204 -13.909 -13.207 1.00 98.19 244 GLY A O 1
ATOM 1921 N N . PHE A 1 245 ? 5.482 -16.065 -12.693 1.00 98.31 245 PHE A N 1
ATOM 1922 C CA . PHE A 1 245 ? 6.751 -15.895 -11.980 1.00 98.31 245 PHE A CA 1
ATOM 1923 C C . PHE A 1 245 ? 7.929 -15.689 -12.946 1.00 98.31 245 PHE A C 1
ATOM 1925 O O . PHE A 1 245 ? 8.784 -16.556 -13.108 1.00 98.31 245 PHE A O 1
ATOM 1932 N N . LYS A 1 246 ? 7.933 -14.549 -13.645 1.00 98.25 246 LYS A N 1
ATOM 1933 C CA . LYS A 1 246 ? 9.072 -14.071 -14.441 1.00 98.25 246 LYS A CA 1
ATOM 1934 C C . LYS A 1 246 ? 10.090 -13.375 -13.542 1.00 98.25 246 LYS A C 1
ATOM 1936 O O . LYS A 1 246 ? 9.738 -12.859 -12.483 1.00 98.25 246 LYS A O 1
ATOM 1941 N N . ASP A 1 247 ? 11.331 -13.299 -14.007 1.00 97.50 247 ASP A N 1
ATOM 1942 C CA . ASP A 1 247 ? 12.386 -12.576 -13.302 1.00 97.50 247 ASP A CA 1
ATOM 1943 C C . ASP A 1 247 ? 12.073 -11.083 -13.174 1.00 97.50 247 ASP A C 1
ATOM 1945 O O . ASP A 1 247 ? 11.365 -10.495 -13.995 1.00 97.50 247 ASP A O 1
ATOM 1949 N N . PHE A 1 248 ? 12.665 -10.442 -12.166 1.00 97.12 248 PHE A N 1
ATOM 1950 C CA . PHE A 1 248 ? 12.490 -9.017 -11.888 1.00 97.12 248 PHE A CA 1
ATOM 1951 C C . PHE A 1 248 ? 12.670 -8.134 -13.134 1.00 97.12 248 PHE A C 1
ATOM 1953 O O . PHE A 1 248 ? 11.828 -7.283 -13.429 1.00 97.12 248 PHE A O 1
ATOM 1960 N N . ARG A 1 249 ? 13.727 -8.388 -13.915 1.00 96.44 249 ARG A N 1
ATOM 1961 C CA . ARG A 1 249 ? 14.049 -7.657 -15.151 1.00 96.44 249 ARG A CA 1
ATOM 1962 C C . ARG A 1 249 ? 12.926 -7.664 -16.188 1.00 96.44 249 ARG A C 1
ATOM 1964 O 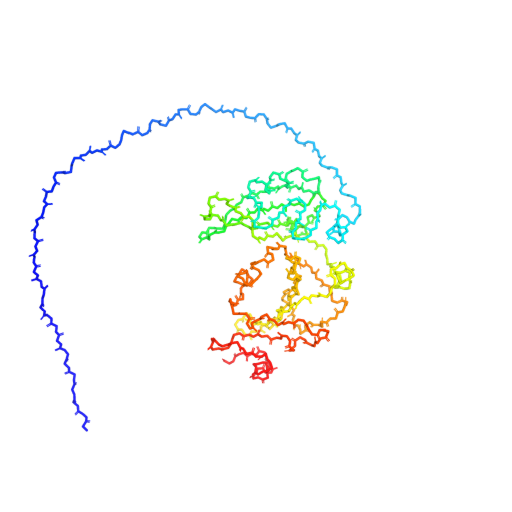O . ARG A 1 249 ? 12.726 -6.657 -16.864 1.00 96.44 249 ARG A O 1
ATOM 1971 N N . TYR A 1 250 ? 12.137 -8.740 -16.261 1.00 97.06 250 TYR A N 1
ATOM 1972 C CA . TYR A 1 250 ? 10.988 -8.834 -17.167 1.00 97.06 250 TYR A CA 1
ATOM 1973 C C . TYR A 1 250 ? 9.979 -7.702 -16.922 1.00 97.06 250 TYR A C 1
ATOM 1975 O O . TYR A 1 250 ? 9.559 -6.995 -17.849 1.00 97.06 250 TYR A O 1
ATOM 1983 N N . TYR A 1 251 ? 9.637 -7.502 -15.649 1.00 97.50 251 TYR A N 1
ATOM 1984 C CA . TYR A 1 251 ? 8.687 -6.491 -15.189 1.00 97.50 251 TYR A CA 1
ATOM 1985 C C . TYR A 1 251 ? 9.316 -5.108 -15.021 1.00 97.50 251 TYR A C 1
ATOM 1987 O O . TYR A 1 251 ? 8.603 -4.113 -14.918 1.00 97.50 251 TYR A O 1
ATOM 1995 N N . CYS A 1 252 ? 10.643 -5.026 -14.999 1.00 97.00 252 CYS A N 1
ATOM 1996 C CA . CYS A 1 252 ? 11.334 -3.802 -14.649 1.00 97.00 252 CYS A CA 1
ATOM 1997 C C . CYS A 1 252 ? 11.185 -2.721 -15.726 1.00 97.00 252 CYS A C 1
ATOM 1999 O O . CYS A 1 252 ? 11.503 -2.917 -16.907 1.00 97.00 252 CYS A O 1
ATOM 2001 N N . ARG A 1 253 ? 10.687 -1.560 -15.296 1.00 95.50 253 ARG A N 1
ATOM 2002 C CA . ARG A 1 253 ? 10.528 -0.339 -16.088 1.00 95.50 253 ARG A CA 1
ATOM 2003 C C . ARG A 1 253 ? 11.100 0.833 -15.305 1.00 95.50 253 ARG A C 1
ATOM 2005 O O . ARG A 1 253 ? 10.998 0.875 -14.081 1.00 95.50 253 ARG A O 1
ATOM 2012 N N . MET A 1 254 ? 11.693 1.787 -16.010 1.00 92.88 254 MET A N 1
ATOM 2013 C CA . MET A 1 254 ? 12.203 3.016 -15.410 1.00 92.88 254 MET A CA 1
ATOM 2014 C C . MET A 1 254 ? 12.087 4.189 -16.377 1.00 92.88 254 MET A C 1
ATOM 2016 O O . MET A 1 254 ? 11.972 3.992 -17.585 1.00 92.88 254 MET A O 1
ATOM 2020 N N . THR A 1 255 ? 12.152 5.409 -15.849 1.00 90.44 255 THR A N 1
ATOM 2021 C CA . THR A 1 255 ? 12.259 6.611 -16.676 1.00 90.44 255 THR A CA 1
ATOM 2022 C C . THR A 1 255 ? 13.724 6.890 -17.001 1.00 90.44 255 THR A C 1
ATOM 2024 O O . THR A 1 255 ? 14.509 7.188 -16.101 1.00 90.44 255 THR A O 1
ATOM 2027 N N . ASP A 1 256 ? 14.082 6.855 -18.282 1.00 88.19 256 ASP A N 1
ATOM 2028 C CA . ASP A 1 256 ? 15.352 7.376 -18.791 1.00 88.19 256 ASP A CA 1
ATOM 2029 C C . ASP A 1 256 ? 15.075 8.481 -19.812 1.00 88.19 256 ASP A C 1
ATOM 2031 O O . ASP A 1 256 ? 14.307 8.298 -20.753 1.00 88.19 256 ASP A O 1
ATOM 2035 N N . LYS A 1 257 ? 15.656 9.666 -19.592 1.00 88.94 257 LYS A N 1
ATOM 2036 C CA . LYS A 1 257 ? 15.475 10.856 -20.452 1.00 88.94 257 LYS A CA 1
ATOM 2037 C C . LYS A 1 257 ? 14.003 11.175 -20.782 1.00 88.94 257 LYS A C 1
ATOM 2039 O O . LYS A 1 257 ? 13.679 11.591 -21.889 1.00 88.94 257 LYS A O 1
ATOM 2044 N N . GLY A 1 258 ? 13.111 10.981 -19.808 1.00 88.69 258 GLY A N 1
ATOM 2045 C CA . GLY A 1 258 ? 11.675 11.239 -19.954 1.00 88.69 258 GLY A CA 1
ATOM 2046 C C . GLY A 1 258 ? 10.889 10.146 -20.686 1.00 88.69 258 GLY A C 1
ATOM 2047 O O . GLY A 1 258 ? 9.691 10.312 -20.879 1.00 88.69 258 GLY A O 1
ATOM 2048 N N . GLN A 1 259 ? 11.523 9.035 -21.067 1.00 91.25 259 GLN A N 1
ATOM 2049 C CA . GLN A 1 259 ? 10.869 7.884 -21.689 1.00 91.25 259 GLN A CA 1
ATOM 2050 C C . GLN A 1 259 ? 10.856 6.689 -20.739 1.00 91.25 259 GLN A C 1
ATOM 2052 O O . GLN A 1 259 ? 11.795 6.492 -19.967 1.00 91.25 259 GLN A O 1
ATOM 2057 N N . ILE A 1 260 ? 9.800 5.877 -20.802 1.00 91.81 260 ILE A N 1
ATOM 2058 C CA . ILE A 1 260 ? 9.757 4.604 -20.083 1.00 91.81 260 ILE A CA 1
ATOM 2059 C C . ILE A 1 260 ? 10.505 3.549 -20.896 1.00 91.81 260 ILE A C 1
ATOM 2061 O O . ILE A 1 260 ? 10.141 3.246 -22.031 1.00 91.81 260 ILE A O 1
ATOM 2065 N N . VAL A 1 261 ? 11.555 2.985 -20.304 1.00 94.12 261 VAL A N 1
ATOM 2066 C CA . VAL A 1 261 ? 12.407 1.962 -20.923 1.00 94.12 261 VAL A CA 1
ATOM 2067 C C . VAL A 1 261 ? 12.463 0.701 -20.063 1.00 94.12 261 VAL A C 1
ATOM 2069 O O . VAL A 1 261 ? 12.189 0.734 -18.858 1.00 94.12 261 VAL A O 1
ATOM 2072 N N . LYS A 1 262 ? 12.824 -0.431 -20.680 1.00 95.25 262 LYS A N 1
ATOM 2073 C CA . LYS A 1 262 ? 13.167 -1.653 -19.941 1.00 95.25 262 LYS A CA 1
ATOM 2074 C C . LYS A 1 262 ? 14.473 -1.447 -19.179 1.00 95.25 262 LYS A C 1
ATOM 2076 O O . LYS A 1 262 ? 15.382 -0.771 -19.653 1.00 95.25 262 LYS A O 1
ATOM 2081 N N . CYS A 1 263 ? 14.579 -2.061 -18.009 1.00 93.31 263 CYS A N 1
ATOM 2082 C CA . CYS A 1 263 ? 15.754 -1.888 -17.163 1.00 93.31 263 CYS A CA 1
ATOM 2083 C C . CYS A 1 263 ? 17.031 -2.506 -17.731 1.00 93.31 263 CYS A C 1
ATOM 2085 O O . CYS A 1 263 ? 18.098 -1.979 -17.440 1.00 93.31 263 CYS A O 1
ATOM 2087 N N . ASP A 1 264 ? 16.941 -3.554 -18.558 1.00 91.19 264 ASP A N 1
ATOM 2088 C CA . ASP A 1 264 ? 18.111 -4.223 -19.151 1.00 91.19 264 ASP A CA 1
ATOM 2089 C C . ASP A 1 264 ? 19.030 -3.226 -19.864 1.00 91.19 264 ASP A C 1
ATOM 2091 O O . ASP A 1 264 ? 20.216 -3.140 -19.559 1.00 91.19 264 ASP A O 1
ATOM 2095 N N . SER A 1 265 ? 18.460 -2.355 -20.706 1.00 85.56 265 SER A N 1
ATOM 2096 C CA . SER A 1 265 ? 19.237 -1.349 -21.442 1.00 85.56 265 SER A CA 1
ATOM 2097 C C . SER A 1 265 ? 19.977 -0.358 -20.545 1.00 85.56 265 SER A C 1
ATOM 2099 O O . SER A 1 265 ? 20.937 0.268 -20.986 1.00 85.56 265 SER A O 1
ATOM 2101 N N . VAL A 1 266 ? 19.527 -0.190 -19.300 1.00 86.62 266 VAL A N 1
ATOM 2102 C CA . VAL A 1 266 ? 20.108 0.769 -18.363 1.00 86.62 266 VAL A CA 1
ATOM 2103 C C . VAL A 1 266 ? 21.066 0.085 -17.395 1.00 86.62 266 VAL A C 1
ATOM 2105 O O . VAL A 1 266 ? 22.180 0.564 -17.210 1.00 86.62 266 VAL A O 1
ATOM 2108 N N . LEU A 1 267 ? 20.680 -1.044 -16.801 1.00 85.62 267 LEU A N 1
ATOM 2109 C CA . LEU A 1 267 ? 21.542 -1.802 -15.894 1.00 85.62 267 LEU A CA 1
ATOM 2110 C C . LEU A 1 267 ? 22.815 -2.275 -16.605 1.00 85.62 267 LEU A C 1
ATOM 2112 O O . LEU A 1 267 ? 23.903 -2.158 -16.042 1.00 85.62 267 LEU A O 1
ATOM 2116 N N . ASP A 1 268 ? 22.703 -2.697 -17.864 1.00 85.81 268 ASP A N 1
ATOM 2117 C CA . ASP A 1 268 ? 23.853 -3.141 -18.654 1.00 85.81 268 ASP A CA 1
ATOM 2118 C C . ASP A 1 268 ? 24.783 -1.973 -19.036 1.00 85.81 268 ASP A C 1
ATOM 2120 O O . ASP A 1 268 ? 25.990 -2.160 -19.198 1.00 85.81 268 ASP A O 1
ATOM 2124 N N . ALA A 1 269 ? 24.260 -0.743 -19.107 1.00 84.00 269 ALA A N 1
ATOM 2125 C CA . ALA A 1 269 ? 25.068 0.463 -19.299 1.00 84.00 269 ALA A CA 1
ATOM 2126 C C . ALA A 1 269 ? 25.854 0.869 -18.032 1.00 84.00 269 ALA A C 1
ATOM 2128 O O . ALA A 1 269 ? 26.807 1.650 -18.121 1.00 84.00 269 ALA A O 1
ATOM 2129 N N . TYR A 1 270 ? 25.494 0.326 -16.861 1.00 79.00 270 TYR A N 1
ATOM 2130 C CA . TYR A 1 270 ? 26.103 0.637 -15.564 1.00 79.00 270 TYR A CA 1
ATOM 2131 C C . TYR A 1 270 ? 26.420 -0.634 -14.746 1.00 79.00 270 TYR A C 1
ATOM 2133 O O . TYR A 1 270 ? 25.947 -0.770 -13.615 1.00 79.00 270 TYR A O 1
ATOM 2141 N N . PRO A 1 271 ? 27.289 -1.539 -15.241 1.00 69.00 271 PRO A N 1
ATOM 2142 C CA . PRO A 1 271 ? 27.513 -2.857 -14.631 1.00 69.00 271 PRO A CA 1
ATOM 2143 C C . PRO A 1 271 ? 28.104 -2.800 -13.210 1.00 69.00 271 PRO A C 1
ATOM 2145 O O . PRO A 1 271 ? 27.974 -3.749 -12.446 1.00 69.00 271 PRO A O 1
ATOM 2148 N N . ASN A 1 272 ? 28.714 -1.672 -12.827 1.00 70.62 272 ASN A N 1
ATOM 2149 C CA . ASN A 1 272 ? 29.266 -1.446 -11.486 1.00 70.62 272 ASN A CA 1
ATOM 2150 C C . ASN A 1 272 ? 28.345 -0.610 -10.578 1.00 70.62 272 ASN A C 1
ATOM 2152 O O . ASN A 1 272 ? 28.803 -0.082 -9.565 1.00 70.62 272 ASN A O 1
ATOM 2156 N N . GLY A 1 273 ? 27.087 -0.390 -10.973 1.00 62.47 273 GLY A N 1
ATOM 2157 C CA . GLY A 1 273 ? 26.108 0.382 -10.202 1.00 62.47 273 GLY A CA 1
ATOM 2158 C C . GLY A 1 273 ? 26.394 1.884 -10.092 1.00 62.47 273 GLY A C 1
ATOM 2159 O O . GLY A 1 273 ? 25.600 2.594 -9.488 1.00 62.47 273 GLY A O 1
ATOM 2160 N N . LYS A 1 274 ? 27.485 2.388 -10.685 1.00 61.78 274 LYS A N 1
ATOM 2161 C CA . LYS A 1 274 ? 27.857 3.808 -10.650 1.00 61.78 274 LYS A CA 1
ATOM 2162 C C . LYS A 1 274 ? 27.420 4.515 -11.925 1.00 61.78 274 LYS A C 1
ATOM 2164 O O . LYS A 1 274 ? 27.928 4.212 -13.006 1.00 61.78 274 LYS A O 1
ATOM 2169 N N . ARG A 1 275 ? 26.529 5.496 -11.782 1.00 61.25 275 ARG A N 1
ATOM 2170 C CA . ARG A 1 275 ? 26.237 6.473 -12.837 1.00 61.25 275 ARG A CA 1
ATOM 2171 C C . ARG A 1 275 ? 27.464 7.386 -12.978 1.00 61.25 275 ARG A C 1
ATOM 2173 O O . ARG A 1 275 ? 27.939 7.901 -11.969 1.00 61.25 275 ARG A O 1
ATOM 2180 N N . LYS A 1 276 ? 28.025 7.487 -14.187 1.00 59.41 276 LYS A N 1
ATOM 2181 C CA . LYS A 1 276 ? 29.102 8.447 -14.488 1.00 59.41 276 LYS A CA 1
ATOM 2182 C C . LYS A 1 276 ? 28.582 9.876 -14.427 1.00 59.41 276 LYS A C 1
ATOM 2184 O O . LYS A 1 276 ? 27.411 10.068 -14.826 1.00 59.41 276 LYS A O 1
#

Secondary structure (DSSP, 8-state):
---------------------------PPP-------------PPPPPPPPPPTTGGGGGGTTSS--TT-BTTB-TTTSBHHHHHHHHHH-TTEEEEEEEE-TTSSEEEEEEEETT-PPPTTS---SSEEEEEETTSTT-BEEEEEE----EEHHHHHHHH-S-SEEE--EEEETTTTEEEEEEEEEEGGGTEEEEEEEESSPPP-STT-EESEEEEE-GGGTTGGGGGGT--S-GGGSEEP-SS--HHHH-EEEETTEEEESHHHHTT-TTS---

Nearest PDB structures (foldseek):
  3om5-assembly2_B  TM=2.587E-01  e=7.284E+00  Priestia megaterium
  3c76-assembly1_X  TM=2.000E-01  e=9.840E+00  Rhodnius prolixus

Sequence (276 aa):
MRVSLALILLFGLSLLLGACGEAATLYPPTPTIPATTPTFTIQVPVPPKPKPAPGWEFRWLQDTSCTLPCYEGITPGKTSAEEAMTLLQQNPLVSAVSIGYFEGDAYGFIAWDWVDAKKRADGSIGTGGYIQYDATKPTRTIYSISPALPQVPLKEVIKRYGYPTHVIAPFSWEDAGRSLYYYLYLIYQPQGLILYNKYYTKEPPINEDISFGKLSIVNPDYISSQQKLYGFPADPSFIVPWEGFKDFRYYCRMTDKGQIVKCDSVLDAYPNGKRK

Organism: NCBI:txid3003348